Protein AF-W5M2Q7-F1 (afdb_monomer_lite)

Structure (mmCIF, N/CA/C/O backbone):
data_AF-W5M2Q7-F1
#
_entry.id   AF-W5M2Q7-F1
#
loop_
_atom_site.group_PDB
_atom_site.id
_atom_site.type_symbol
_atom_site.label_atom_id
_atom_site.label_alt_id
_atom_site.label_comp_id
_atom_site.label_asym_id
_atom_site.label_entity_id
_atom_site.label_seq_id
_atom_site.pdbx_PDB_ins_code
_atom_site.Cartn_x
_atom_site.Cartn_y
_atom_site.Cartn_z
_atom_site.occupancy
_atom_site.B_iso_or_equiv
_atom_site.auth_seq_id
_atom_site.auth_comp_id
_atom_site.auth_asym_id
_atom_site.auth_atom_id
_atom_site.pdbx_PDB_model_num
ATOM 1 N N . GLU A 1 1 ? -28.732 -4.763 2.188 1.00 31.19 1 GLU A N 1
ATOM 2 C CA . GLU A 1 1 ? -27.942 -5.875 1.630 1.00 31.19 1 GLU A CA 1
ATOM 3 C C . GLU A 1 1 ? -26.757 -6.077 2.551 1.00 31.19 1 GLU A C 1
ATOM 5 O O . GLU A 1 1 ? -26.078 -5.101 2.858 1.00 31.19 1 GLU A O 1
ATOM 10 N N . ASP A 1 2 ? -26.611 -7.277 3.103 1.00 27.38 2 ASP A N 1
ATOM 11 C CA . ASP A 1 2 ? -25.521 -7.602 4.018 1.00 27.38 2 ASP A CA 1
ATOM 12 C C . ASP A 1 2 ? -24.205 -7.605 3.241 1.00 27.38 2 ASP A C 1
ATOM 14 O O . ASP A 1 2 ? -23.975 -8.454 2.379 1.00 27.38 2 ASP A O 1
ATOM 18 N N . VAL A 1 3 ? -23.342 -6.630 3.529 1.00 32.56 3 VAL A N 1
ATOM 19 C CA . VAL A 1 3 ? -21.945 -6.670 3.098 1.00 32.56 3 VAL A CA 1
ATOM 20 C C . VAL A 1 3 ? -21.301 -7.804 3.886 1.00 32.56 3 VAL A C 1
ATOM 22 O O . VAL A 1 3 ? -20.970 -7.651 5.061 1.00 32.56 3 VAL A O 1
ATOM 25 N N . VAL A 1 4 ? -21.187 -8.975 3.262 1.00 33.34 4 VAL A N 1
ATOM 26 C CA . VAL A 1 4 ? -20.386 -10.079 3.791 1.00 33.34 4 VAL A CA 1
ATOM 27 C C . VAL A 1 4 ? -18.942 -9.589 3.798 1.00 33.34 4 VAL A C 1
ATOM 29 O O . VAL A 1 4 ? -18.280 -9.568 2.763 1.00 33.34 4 VAL A O 1
ATOM 32 N N . TYR A 1 5 ? -18.466 -9.129 4.955 1.00 44.41 5 TYR A N 1
ATOM 33 C CA . TYR A 1 5 ? -17.054 -8.829 5.145 1.00 44.41 5 TYR A CA 1
ATOM 34 C C . TYR A 1 5 ? -16.287 -10.136 4.964 1.00 44.41 5 TYR A C 1
ATOM 36 O O . TYR A 1 5 ? -16.382 -11.041 5.795 1.00 44.41 5 TYR A O 1
ATOM 44 N N . LEU A 1 6 ? -15.565 -10.256 3.849 1.00 54.53 6 LEU A N 1
ATOM 45 C CA . LEU A 1 6 ? -14.692 -11.395 3.618 1.00 54.53 6 LEU A CA 1
ATOM 46 C C . LEU A 1 6 ? -13.608 -11.355 4.698 1.00 54.53 6 LEU A C 1
ATOM 48 O O . LEU A 1 6 ? -12.784 -10.438 4.731 1.00 54.53 6 LEU A O 1
ATOM 52 N N . GLN A 1 7 ? -13.631 -12.316 5.618 1.00 58.62 7 GLN A N 1
ATOM 53 C CA . GLN A 1 7 ? -12.613 -12.414 6.652 1.00 58.62 7 GLN A CA 1
ATOM 54 C C . GLN A 1 7 ? -11.301 -12.841 5.984 1.00 58.62 7 GLN A C 1
ATOM 56 O O . GLN A 1 7 ? -11.107 -14.011 5.661 1.00 58.62 7 GLN A O 1
ATOM 61 N N . LYS A 1 8 ? -10.424 -11.867 5.719 1.00 76.62 8 LYS A N 1
ATOM 62 C CA . LYS A 1 8 ? -9.123 -12.092 5.077 1.00 76.62 8 LYS A CA 1
ATOM 63 C C . LYS A 1 8 ? -8.260 -12.987 5.969 1.00 76.62 8 LYS A C 1
ATOM 65 O O . LYS A 1 8 ? -8.226 -12.807 7.188 1.00 76.62 8 LYS A O 1
ATOM 70 N N . ASP A 1 9 ? -7.553 -13.939 5.361 1.00 75.75 9 ASP A N 1
ATOM 71 C CA . ASP A 1 9 ? -6.599 -14.786 6.078 1.00 75.75 9 ASP A CA 1
ATOM 72 C C . ASP A 1 9 ? -5.414 -13.932 6.536 1.00 75.75 9 ASP A C 1
ATOM 74 O O . ASP A 1 9 ? -4.536 -13.564 5.755 1.00 75.75 9 ASP A O 1
ATOM 78 N N . TYR A 1 10 ? -5.398 -13.621 7.827 1.00 65.38 10 TYR A N 1
ATOM 79 C CA . TYR A 1 10 ? -4.395 -12.782 8.469 1.00 65.38 10 TYR A CA 1
ATOM 80 C C . TYR A 1 10 ? -2.949 -13.280 8.274 1.00 65.38 10 TYR A C 1
ATOM 82 O O . TYR A 1 10 ? -2.015 -12.479 8.277 1.00 65.38 10 TYR A O 1
ATOM 90 N N . ASN A 1 11 ? -2.746 -14.584 8.060 1.00 71.12 11 ASN A N 1
ATOM 91 C CA . ASN A 1 11 ? -1.411 -15.142 7.844 1.00 71.12 11 ASN A CA 1
ATOM 92 C C . ASN A 1 11 ? -0.913 -14.977 6.402 1.00 71.12 11 ASN A C 1
ATOM 94 O O . ASN A 1 11 ? 0.280 -15.155 6.154 1.00 71.12 11 ASN A O 1
ATOM 98 N N . ARG A 1 12 ? -1.805 -14.670 5.453 1.00 83.62 12 ARG A N 1
ATOM 99 C CA . ARG A 1 12 ? -1.485 -14.593 4.017 1.00 83.62 12 ARG A CA 1
ATOM 100 C C . ARG A 1 12 ? -1.759 -13.228 3.401 1.00 83.62 12 ARG A C 1
ATOM 102 O O . ARG A 1 12 ? -1.179 -12.913 2.368 1.00 83.62 12 ARG A O 1
ATOM 109 N N . ALA A 1 13 ? -2.607 -12.416 4.020 1.00 90.25 13 ALA A N 1
ATOM 110 C CA . ALA A 1 13 ? -2.893 -11.072 3.554 1.00 90.25 13 ALA A CA 1
ATOM 111 C C . ALA A 1 13 ? -1.676 -10.143 3.697 1.00 90.25 13 ALA A C 1
ATOM 113 O O . ALA A 1 13 ? -0.889 -10.230 4.644 1.00 90.25 13 ALA A O 1
ATOM 114 N N . ILE A 1 14 ? -1.557 -9.192 2.772 1.00 93.69 14 ILE A N 1
ATOM 115 C CA . ILE A 1 14 ? -0.610 -8.084 2.874 1.00 93.69 14 ILE A CA 1
ATOM 116 C C . ILE A 1 14 ? -1.254 -7.025 3.771 1.00 93.69 14 ILE A C 1
ATOM 118 O O . ILE A 1 14 ? -2.039 -6.197 3.302 1.00 93.69 14 ILE A O 1
ATOM 122 N N . VAL A 1 15 ? -0.952 -7.076 5.069 1.00 94.25 15 VAL A N 1
ATOM 123 C CA . VAL A 1 15 ? -1.503 -6.130 6.046 1.00 94.25 15 VAL A CA 1
ATOM 124 C C . VAL A 1 15 ? -0.827 -4.767 5.885 1.00 94.25 15 VAL A C 1
ATOM 126 O O . VAL A 1 15 ? 0.383 -4.642 6.093 1.00 94.25 15 VAL A O 1
ATOM 129 N N . ILE A 1 16 ? -1.603 -3.741 5.535 1.00 94.19 16 ILE A N 1
ATOM 130 C CA . ILE A 1 16 ? -1.139 -2.359 5.375 1.00 94.19 16 ILE A CA 1
ATOM 131 C C . ILE A 1 16 ? -1.825 -1.495 6.427 1.00 94.19 16 ILE A C 1
ATOM 133 O O . ILE A 1 16 ? -3.044 -1.337 6.431 1.00 94.19 16 ILE A O 1
ATOM 137 N N . ALA A 1 17 ? -1.031 -0.925 7.323 1.00 94.81 17 ALA A N 1
ATOM 138 C CA . ALA A 1 17 ? -1.519 0.019 8.309 1.00 94.81 17 ALA A CA 1
ATOM 139 C C . ALA A 1 17 ? -1.475 1.433 7.740 1.00 94.81 17 ALA A C 1
ATOM 141 O O . ALA A 1 17 ? -0.461 1.849 7.186 1.00 94.81 17 ALA A O 1
ATOM 142 N N . VAL A 1 18 ? -2.556 2.188 7.898 1.00 95.06 18 VAL A N 1
ATOM 143 C CA . VAL A 1 18 ? -2.646 3.567 7.413 1.00 95.06 18 VAL A CA 1
ATOM 144 C C . VAL A 1 18 ? -3.123 4.457 8.552 1.00 95.06 18 VAL A C 1
ATOM 146 O O . VAL A 1 18 ? -4.094 4.132 9.241 1.00 95.06 18 VAL A O 1
ATOM 149 N N . SER A 1 19 ? -2.428 5.566 8.785 1.00 93.62 19 SER A N 1
ATOM 150 C CA . SER A 1 19 ? -2.798 6.489 9.852 1.00 93.62 19 SER A CA 1
ATOM 151 C C . SER A 1 19 ? -4.069 7.279 9.513 1.00 93.62 19 SER A C 1
ATOM 153 O O . SER A 1 19 ? -4.355 7.572 8.351 1.00 93.62 19 SER A O 1
ATOM 155 N N . SER A 1 20 ? -4.868 7.624 10.523 1.00 91.69 20 SER A N 1
ATOM 156 C CA . SER A 1 20 ? -6.161 8.294 10.324 1.00 91.69 20 SER A CA 1
ATOM 157 C C . SER A 1 20 ? -6.051 9.653 9.634 1.00 91.69 20 SER A C 1
ATOM 159 O O . SER A 1 20 ? -6.912 9.981 8.829 1.00 91.69 20 SER A O 1
ATOM 161 N N . ASP A 1 21 ? -4.991 10.407 9.923 1.00 88.25 21 ASP A N 1
ATOM 162 C CA . ASP A 1 21 ? -4.642 11.691 9.293 1.00 88.25 21 ASP A CA 1
ATOM 163 C C . ASP A 1 21 ? -4.206 11.547 7.825 1.00 88.25 21 ASP A C 1
ATOM 165 O O . ASP A 1 21 ? -4.283 12.500 7.053 1.00 88.25 21 ASP A O 1
ATOM 169 N N . ALA A 1 22 ? -3.795 10.344 7.417 1.00 91.06 22 ALA A N 1
ATOM 170 C CA . ALA A 1 22 ? -3.530 10.043 6.022 1.00 91.06 22 ALA A CA 1
ATOM 171 C C . ALA A 1 22 ? -4.815 9.656 5.276 1.00 91.06 22 ALA A C 1
ATOM 173 O O . ALA A 1 22 ? -5.003 10.064 4.131 1.00 91.06 22 ALA A O 1
ATOM 174 N N . ILE A 1 23 ? -5.716 8.887 5.901 1.00 91.75 23 ILE A N 1
ATOM 175 C CA . ILE A 1 23 ? -6.989 8.469 5.281 1.00 91.75 23 ILE A CA 1
ATOM 176 C C . ILE A 1 23 ? -7.963 9.641 5.160 1.00 91.75 23 ILE A C 1
ATOM 178 O O . ILE A 1 23 ? -8.654 9.767 4.147 1.00 91.75 23 ILE A O 1
ATOM 182 N N . PHE A 1 24 ? -8.018 10.485 6.186 1.00 91.19 24 PHE A N 1
ATOM 183 C CA . PHE A 1 24 ? -8.964 11.582 6.315 1.00 91.19 24 PHE A CA 1
ATOM 184 C C . PHE A 1 24 ? -8.241 12.880 6.656 1.00 91.19 24 PHE A C 1
ATOM 186 O O . PHE A 1 24 ? -7.276 12.884 7.415 1.00 91.19 24 PHE A O 1
ATOM 193 N N . ASN A 1 25 ? -8.733 13.998 6.128 1.00 86.06 25 ASN A N 1
ATOM 194 C CA . ASN A 1 25 ? -8.222 15.307 6.499 1.00 86.06 25 ASN A CA 1
ATOM 195 C C . ASN A 1 25 ? -8.740 15.696 7.895 1.00 86.06 25 ASN A C 1
ATOM 197 O O . ASN A 1 25 ? -9.935 15.930 8.066 1.00 86.06 25 ASN A O 1
ATOM 201 N N . LEU A 1 26 ? -7.823 15.781 8.864 1.00 77.88 26 LEU A N 1
ATOM 202 C CA . LEU A 1 26 ? -8.098 16.156 10.256 1.00 77.88 26 LEU A CA 1
ATOM 203 C C . LEU A 1 26 ? -7.666 17.601 10.593 1.00 77.88 26 LEU A C 1
ATOM 205 O O . LEU A 1 26 ? -7.693 17.989 11.759 1.00 77.88 26 LEU A O 1
ATOM 209 N N . GLU A 1 27 ? -7.252 18.410 9.608 1.00 69.44 27 GLU A N 1
ATOM 210 C CA . GLU A 1 27 ? -6.724 19.771 9.825 1.00 69.44 27 GLU A CA 1
ATOM 211 C C . GLU A 1 27 ? -7.748 20.710 10.487 1.00 69.44 27 GLU A C 1
ATOM 213 O O . GLU A 1 27 ? -7.385 21.511 11.350 1.00 69.44 27 GLU A O 1
ATOM 218 N N . GLU A 1 28 ? -9.025 20.617 10.103 1.00 59.94 28 GLU A N 1
ATOM 219 C CA . GLU A 1 28 ? -10.105 21.439 10.674 1.00 59.94 28 GLU A CA 1
ATOM 220 C C . GLU A 1 28 ? -10.339 21.093 12.158 1.00 59.94 28 GLU A C 1
ATOM 222 O O . GLU A 1 28 ? -10.527 21.985 12.981 1.00 59.94 28 GLU A O 1
ATOM 227 N N . GLU A 1 29 ? -10.196 19.822 12.541 1.00 57.69 29 GLU A N 1
ATOM 228 C CA . GLU A 1 29 ? -10.350 19.373 13.931 1.00 57.69 29 GLU A CA 1
ATOM 229 C C . GLU A 1 29 ? -9.126 19.681 14.800 1.00 57.69 29 GLU A C 1
ATOM 231 O O . GLU A 1 29 ? -9.255 19.983 15.990 1.00 57.69 29 GLU A O 1
ATOM 236 N N . GLN A 1 30 ? -7.924 19.638 14.217 1.00 56.66 30 GLN A N 1
ATOM 237 C CA . GLN A 1 30 ? -6.689 19.996 14.918 1.00 56.66 30 GLN A CA 1
ATOM 238 C C . GLN A 1 30 ? -6.657 21.483 15.296 1.00 56.66 30 GLN A C 1
ATOM 240 O O . GLN A 1 30 ? -6.192 21.815 16.386 1.00 56.66 30 GLN A O 1
ATOM 245 N N . LYS A 1 31 ? -7.195 22.369 14.444 1.00 55.81 31 LYS A N 1
ATOM 246 C CA . LYS A 1 31 ? -7.314 23.810 14.735 1.00 55.81 31 LYS A CA 1
ATOM 247 C C . LYS A 1 31 ? -8.321 24.090 15.851 1.00 55.81 31 LYS A C 1
ATOM 249 O O . LYS A 1 31 ? -7.992 24.796 16.798 1.00 55.81 31 LYS A O 1
ATOM 254 N N . LEU A 1 32 ? -9.491 23.449 15.805 1.00 53.47 32 LEU A N 1
ATOM 255 C CA . LEU A 1 32 ? -10.520 23.577 16.846 1.00 53.47 32 LEU A CA 1
ATOM 256 C C . LEU A 1 32 ? -10.040 23.070 18.218 1.00 53.47 32 LEU A C 1
ATOM 258 O O . LEU A 1 32 ? -10.363 23.660 19.245 1.00 53.47 32 LEU A O 1
ATOM 262 N N . SER A 1 33 ? -9.220 22.012 18.249 1.00 52.22 33 SER A N 1
ATOM 263 C CA . SER A 1 33 ? -8.616 21.506 19.490 1.00 52.22 33 SER A CA 1
ATOM 264 C C . SER A 1 33 ? -7.546 22.432 20.082 1.00 52.22 33 SER A C 1
ATOM 266 O O . SER A 1 33 ? -7.250 22.307 21.271 1.00 52.22 33 SER A O 1
ATOM 268 N N . ALA A 1 34 ? -6.924 23.295 19.274 1.00 54.69 34 ALA A N 1
ATOM 269 C CA . ALA A 1 34 ? -5.878 24.212 19.719 1.00 54.69 34 ALA A CA 1
ATOM 270 C C . ALA A 1 34 ? -6.442 25.552 20.223 1.00 54.69 34 ALA A C 1
ATOM 272 O O . ALA A 1 34 ? -5.790 26.208 21.036 1.00 54.69 34 ALA A O 1
ATOM 273 N N . GLU A 1 35 ? -7.634 25.949 19.762 1.00 54.41 35 GLU A N 1
ATOM 274 C CA . GLU A 1 35 ? -8.158 27.303 19.971 1.00 54.41 35 GLU A CA 1
ATOM 275 C C . GLU A 1 35 ? -9.175 27.459 21.117 1.00 54.41 35 GLU A C 1
ATOM 277 O O . GLU A 1 35 ? -9.240 28.559 21.659 1.00 54.41 35 GLU A O 1
ATOM 282 N N . GLU A 1 36 ? -9.906 26.433 21.592 1.00 47.88 36 GLU A N 1
ATOM 283 C CA . GLU A 1 36 ? -10.925 26.673 22.638 1.00 47.88 36 GLU A CA 1
ATOM 284 C C . GLU A 1 36 ? -11.077 25.630 23.761 1.00 47.88 36 GLU A C 1
ATOM 286 O O . GLU A 1 36 ? -11.307 24.436 23.575 1.00 47.88 36 GLU A O 1
ATOM 291 N N . SER A 1 37 ? -11.089 26.174 24.986 1.00 51.25 37 SER A N 1
ATOM 292 C CA . SER A 1 37 ? -11.845 25.668 26.130 1.00 51.25 37 SER A CA 1
ATOM 293 C C . SER A 1 37 ? -13.320 26.070 25.993 1.00 51.25 37 SER A C 1
ATOM 295 O O . SER A 1 37 ? -13.604 27.248 26.178 1.00 51.25 37 SER A O 1
ATOM 297 N N . LYS A 1 38 ? -14.257 25.130 25.777 1.00 47.72 38 LYS A N 1
ATOM 298 C CA . LYS A 1 38 ? -15.581 25.053 26.455 1.00 47.72 38 LYS A CA 1
ATOM 299 C C . LYS A 1 38 ? -16.547 24.068 25.783 1.00 47.72 38 LYS A C 1
ATOM 301 O O . LYS A 1 38 ? -17.011 24.249 24.670 1.00 47.72 38 LYS A O 1
ATOM 306 N N . ARG A 1 39 ? -16.896 23.053 26.574 1.00 49.12 39 ARG A N 1
ATOM 307 C CA . ARG A 1 39 ? -18.237 22.495 26.821 1.00 49.12 39 ARG A CA 1
ATOM 308 C C . ARG A 1 39 ? -19.394 23.201 26.084 1.00 49.12 39 ARG A C 1
ATOM 310 O O . ARG A 1 39 ? -19.990 24.095 26.663 1.00 49.12 39 ARG A O 1
ATOM 317 N N . GLU A 1 40 ? -19.718 22.755 24.871 1.00 43.09 40 GLU A N 1
ATOM 318 C CA . GLU A 1 40 ? -21.090 22.727 24.303 1.00 43.09 40 GLU A CA 1
ATOM 319 C C . GLU A 1 40 ? -21.153 22.075 22.904 1.00 43.09 40 GLU A C 1
ATOM 321 O O . GLU A 1 40 ? -22.222 21.661 22.461 1.00 43.09 40 GLU A O 1
ATOM 326 N N . THR A 1 41 ? -20.013 21.834 22.249 1.00 46.97 41 THR A N 1
ATOM 327 C CA . THR A 1 41 ? -19.936 21.269 20.881 1.00 46.97 41 THR A CA 1
ATOM 328 C C . THR A 1 41 ? -19.946 19.731 20.806 1.00 46.97 41 THR A C 1
ATOM 330 O O . THR A 1 41 ? -19.828 19.148 19.730 1.00 46.97 41 THR A O 1
ATOM 333 N N . GLU A 1 42 ? -20.114 19.026 21.930 1.00 46.06 42 GLU A N 1
ATOM 334 C CA . GLU A 1 42 ? -20.005 17.554 21.990 1.00 46.06 42 GLU A CA 1
ATOM 335 C C . GLU A 1 42 ? -21.140 16.810 21.260 1.00 46.06 42 GLU A C 1
ATOM 337 O O . GLU A 1 42 ? -20.993 15.635 20.929 1.00 46.06 42 GLU A O 1
ATOM 342 N N . LYS A 1 43 ? -22.270 17.475 20.977 1.00 44.25 43 LYS A N 1
ATOM 343 C CA . LYS A 1 43 ? -23.444 16.847 20.342 1.00 44.25 43 LYS A CA 1
ATOM 344 C C . LYS A 1 43 ? -23.545 17.019 18.824 1.00 44.25 43 LYS A C 1
ATOM 346 O O . LYS A 1 43 ? -24.314 16.280 18.219 1.00 44.25 43 LYS A O 1
ATOM 351 N N . GLN A 1 44 ? -22.817 17.960 18.220 1.00 45.84 44 GLN A N 1
ATOM 352 C CA . GLN A 1 44 ? -22.927 18.263 16.780 1.00 45.84 44 GLN A CA 1
ATOM 353 C C . GLN A 1 44 ? -21.704 17.816 15.966 1.00 45.84 44 GLN A C 1
ATOM 355 O O . GLN A 1 44 ? -21.850 17.464 14.800 1.00 45.84 44 GLN A O 1
ATOM 360 N N . LEU A 1 45 ? -20.518 17.739 16.581 1.00 51.34 45 LEU A N 1
ATOM 361 C CA . LEU A 1 45 ? -19.289 17.389 15.860 1.00 51.34 45 LEU A CA 1
ATOM 362 C C . LEU A 1 45 ? -19.220 15.895 15.484 1.00 51.34 45 LEU A C 1
ATOM 364 O O . LEU A 1 45 ? -18.755 15.543 14.407 1.00 51.34 45 LEU A O 1
ATOM 368 N N . GLY A 1 46 ? -19.769 15.003 16.320 1.00 50.88 46 GLY A N 1
ATOM 369 C CA . GLY A 1 46 ? -19.715 13.544 16.116 1.00 50.88 46 GLY A CA 1
ATOM 370 C C . GLY A 1 46 ? -20.467 13.005 14.884 1.00 50.88 46 GLY A C 1
ATOM 371 O O . GLY A 1 46 ? -20.420 11.801 14.620 1.00 50.88 46 GLY A O 1
ATOM 372 N N . THR A 1 47 ? -21.171 13.873 14.153 1.00 56.47 47 THR A N 1
ATOM 373 C CA . THR A 1 47 ? -21.973 13.542 12.965 1.00 56.47 47 THR A CA 1
ATOM 374 C C . THR A 1 47 ? -21.414 14.084 11.653 1.00 56.47 47 THR A C 1
ATOM 376 O O . THR A 1 47 ? -21.884 13.662 10.598 1.00 56.47 47 THR A O 1
ATOM 379 N N . GLU A 1 48 ? -20.437 14.992 11.685 1.00 74.56 48 GLU A N 1
ATOM 380 C CA . GLU A 1 48 ? -19.846 15.520 10.455 1.00 74.56 48 GLU A CA 1
ATOM 381 C C . GLU A 1 48 ? -18.865 14.517 9.842 1.00 74.56 48 GLU A C 1
ATOM 383 O O . GLU A 1 48 ? -18.096 13.844 10.532 1.00 74.56 48 GLU A O 1
ATOM 388 N N . LEU A 1 49 ? -18.952 14.374 8.520 1.00 85.75 49 LEU A N 1
ATOM 389 C CA . LEU A 1 49 ? -18.131 13.447 7.755 1.00 85.75 49 LEU A CA 1
ATOM 390 C C . LEU A 1 49 ? -16.769 14.073 7.485 1.00 85.75 49 LEU A C 1
ATOM 392 O O . LEU A 1 49 ? -16.677 15.185 6.962 1.00 85.75 49 LEU A O 1
ATOM 396 N N . LEU A 1 50 ? -15.713 13.322 7.776 1.00 88.50 50 LEU A N 1
ATOM 397 C CA . LEU A 1 50 ? -14.354 13.753 7.496 1.00 88.50 50 LEU A CA 1
ATOM 398 C C . LEU A 1 50 ? -14.119 13.794 5.984 1.00 88.50 50 LEU A C 1
ATOM 400 O O . LEU A 1 50 ? -14.581 12.928 5.234 1.00 88.50 50 LEU A O 1
ATOM 404 N N . LYS A 1 51 ? -13.375 14.796 5.519 1.00 90.12 51 LYS A N 1
ATOM 405 C CA . LYS A 1 51 ? -13.010 14.903 4.102 1.00 90.12 51 LYS A CA 1
ATOM 406 C C . LYS A 1 51 ? -11.954 13.840 3.755 1.00 90.12 51 LYS A C 1
ATOM 408 O O . LYS A 1 51 ? -11.096 13.557 4.595 1.00 90.12 51 LYS A O 1
ATOM 413 N N . PRO A 1 52 ? -11.969 13.266 2.540 1.00 91.56 52 PRO A N 1
ATOM 414 C CA . PRO A 1 52 ? -10.920 12.358 2.079 1.00 91.56 52 PRO A CA 1
ATOM 415 C C . PRO A 1 52 ? -9.517 12.969 2.208 1.00 91.56 52 PRO A C 1
ATOM 417 O O . PRO A 1 52 ? -9.301 14.126 1.846 1.00 91.56 52 PRO A O 1
ATOM 420 N N . GLY A 1 53 ? -8.576 12.186 2.734 1.00 90.62 53 GLY A N 1
ATOM 421 C CA . GLY A 1 53 ? -7.161 12.532 2.853 1.00 90.62 53 GLY A CA 1
ATOM 422 C C . GLY A 1 53 ? -6.303 11.934 1.735 1.00 90.62 53 GLY A C 1
ATOM 423 O O . GLY A 1 53 ? -6.798 11.321 0.786 1.00 90.62 53 GLY A O 1
ATOM 424 N N . THR A 1 54 ? -4.986 12.089 1.865 1.00 89.75 54 THR A N 1
ATOM 425 C CA . THR A 1 54 ? -3.984 11.679 0.865 1.00 89.75 54 THR A CA 1
ATOM 426 C C . THR A 1 54 ? -3.991 10.175 0.561 1.00 89.75 54 THR A C 1
ATOM 428 O O . THR A 1 54 ? -3.778 9.779 -0.580 1.00 89.75 54 THR A O 1
ATOM 431 N N . ALA A 1 55 ? -4.255 9.321 1.553 1.00 91.81 55 ALA A N 1
ATOM 432 C CA . ALA A 1 55 ? -4.289 7.864 1.400 1.00 91.81 55 ALA A CA 1
ATOM 433 C C . ALA A 1 55 ? -5.642 7.329 0.908 1.00 91.81 55 ALA A C 1
ATOM 435 O O . ALA A 1 55 ? -5.779 6.130 0.662 1.00 91.81 55 ALA A O 1
ATOM 436 N N . PHE A 1 56 ? -6.662 8.178 0.767 1.00 92.44 56 PHE A N 1
ATOM 437 C CA . PHE A 1 56 ? -7.989 7.730 0.353 1.00 92.44 56 PHE A CA 1
ATOM 438 C C . PHE A 1 56 ? -7.988 7.029 -1.021 1.00 92.44 56 PHE A C 1
ATOM 440 O O . PHE A 1 56 ? -8.563 5.940 -1.120 1.00 92.44 56 PHE A O 1
ATOM 447 N N . PRO A 1 57 ? -7.310 7.557 -2.068 1.00 92.69 57 PRO A N 1
ATOM 448 C CA . PRO A 1 57 ? -7.220 6.863 -3.352 1.00 92.69 57 PRO A CA 1
ATOM 449 C C . PRO A 1 57 ? -6.531 5.502 -3.240 1.00 92.69 57 PRO A C 1
ATOM 451 O O . PRO A 1 57 ? -6.963 4.545 -3.875 1.00 92.69 57 PRO A O 1
ATOM 454 N N . PHE A 1 58 ? -5.522 5.389 -2.367 1.00 93.62 58 PHE A N 1
ATOM 455 C CA . PHE A 1 58 ? -4.801 4.139 -2.132 1.00 93.62 58 PHE A CA 1
ATOM 456 C C . PHE A 1 58 ? -5.733 3.036 -1.626 1.00 93.62 58 PHE A C 1
ATOM 458 O O . PHE A 1 58 ? -5.684 1.923 -2.144 1.00 93.62 58 PHE A O 1
ATOM 465 N N . ILE A 1 59 ? -6.620 3.341 -0.672 1.00 94.44 59 ILE A N 1
ATOM 466 C CA . ILE A 1 59 ? -7.569 2.349 -0.143 1.00 94.44 59 ILE A CA 1
ATOM 467 C C . ILE A 1 59 ? -8.490 1.846 -1.256 1.00 94.44 59 ILE A C 1
ATOM 469 O O . ILE A 1 59 ? -8.682 0.640 -1.393 1.00 94.44 59 ILE A O 1
ATOM 473 N N . LYS A 1 60 ? -9.012 2.751 -2.092 1.00 94.69 60 LYS A N 1
ATOM 474 C CA . LYS A 1 60 ? -9.879 2.381 -3.221 1.00 94.69 60 LYS A CA 1
ATOM 475 C C . LYS A 1 60 ? -9.145 1.573 -4.288 1.00 94.69 60 LYS A C 1
ATOM 477 O O . LYS A 1 60 ? -9.690 0.590 -4.786 1.00 94.69 60 LYS A O 1
ATOM 482 N N . ALA A 1 61 ? -7.903 1.930 -4.592 1.00 94.75 61 ALA A N 1
ATOM 483 C CA . ALA A 1 61 ? -7.078 1.181 -5.526 1.00 94.75 61 ALA A CA 1
ATOM 484 C C . ALA A 1 61 ? -6.723 -0.221 -4.986 1.00 94.75 61 ALA A C 1
ATOM 486 O O . ALA A 1 61 ? -6.780 -1.202 -5.725 1.00 94.75 61 ALA A O 1
ATOM 487 N N . ALA A 1 62 ? -6.430 -0.354 -3.689 1.00 95.31 62 ALA A N 1
ATOM 488 C CA . ALA A 1 62 ? -6.203 -1.650 -3.045 1.00 95.31 62 ALA A CA 1
ATOM 489 C C . ALA A 1 62 ? -7.474 -2.525 -3.035 1.00 95.31 62 ALA A C 1
ATOM 491 O O . ALA A 1 62 ? -7.405 -3.720 -3.328 1.00 95.31 62 ALA A O 1
ATOM 492 N N . GLU A 1 63 ? -8.641 -1.930 -2.769 1.00 94.56 63 GLU A N 1
ATOM 493 C CA . GLU A 1 63 ? -9.952 -2.589 -2.865 1.00 94.56 63 GLU A CA 1
ATOM 494 C C . GLU A 1 63 ? -10.221 -3.089 -4.294 1.00 94.56 63 GLU A C 1
ATOM 496 O O . GLU A 1 63 ? -10.630 -4.235 -4.494 1.00 94.56 63 GLU A O 1
ATOM 501 N N . MET A 1 64 ? -9.917 -2.267 -5.305 1.00 95.00 64 MET A N 1
ATOM 502 C CA . MET A 1 64 ? -10.012 -2.644 -6.717 1.00 95.00 64 MET A CA 1
ATOM 503 C C . MET A 1 64 ? -9.138 -3.861 -7.040 1.00 95.00 64 MET A C 1
ATOM 505 O O . MET A 1 64 ? -9.611 -4.799 -7.689 1.00 95.00 64 MET A O 1
ATOM 509 N N . VAL A 1 65 ? -7.885 -3.874 -6.573 1.00 95.94 65 VAL A N 1
ATOM 510 C CA . VAL A 1 65 ? -6.975 -5.014 -6.757 1.00 95.94 65 VAL A CA 1
ATOM 511 C C . VAL A 1 65 ? -7.550 -6.273 -6.111 1.00 95.94 65 VAL A C 1
ATOM 513 O O . VAL A 1 65 ? -7.631 -7.306 -6.776 1.00 95.94 65 VAL A O 1
ATOM 516 N N . ASN A 1 66 ? -8.016 -6.186 -4.862 1.00 95.62 66 ASN A N 1
ATOM 517 C CA . ASN A 1 66 ? -8.628 -7.314 -4.159 1.00 95.62 66 ASN A CA 1
ATOM 518 C C . ASN A 1 66 ? -9.836 -7.872 -4.909 1.00 95.62 66 ASN A C 1
ATOM 520 O O . ASN A 1 66 ? -9.932 -9.080 -5.120 1.00 95.62 66 ASN A O 1
ATOM 524 N N . ARG A 1 67 ? -10.737 -6.996 -5.362 1.00 94.88 67 ARG A N 1
ATOM 525 C CA . ARG A 1 67 ? -11.912 -7.399 -6.135 1.00 94.88 67 ARG A CA 1
ATOM 526 C C . ARG A 1 67 ? -11.508 -8.130 -7.413 1.00 94.88 67 ARG A C 1
ATOM 528 O O . ARG A 1 67 ? -12.046 -9.192 -7.700 1.00 94.88 67 ARG A O 1
ATOM 535 N 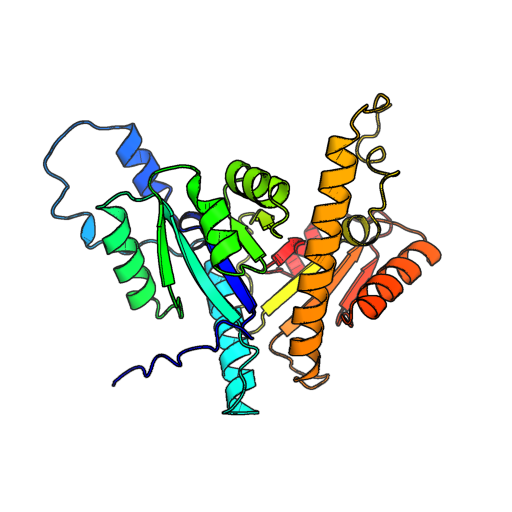N . LYS A 1 68 ? -10.527 -7.608 -8.152 1.00 94.88 68 LYS A N 1
ATOM 536 C CA . LYS A 1 68 ? -10.032 -8.230 -9.390 1.00 94.88 68 LYS A CA 1
ATOM 537 C C . LYS A 1 68 ? -9.332 -9.570 -9.154 1.00 94.88 68 LYS A C 1
ATOM 539 O O . LYS A 1 68 ? -9.396 -10.439 -10.022 1.00 94.88 68 LYS A O 1
ATOM 544 N N . LEU A 1 69 ? -8.672 -9.744 -8.011 1.00 94.62 69 LEU A N 1
ATOM 545 C CA . LEU A 1 69 ? -8.120 -11.034 -7.598 1.00 94.62 69 LEU A CA 1
ATOM 546 C C . LEU A 1 69 ? -9.234 -12.046 -7.315 1.00 94.62 69 LEU A C 1
ATOM 548 O O . LEU A 1 69 ? -9.196 -13.145 -7.859 1.00 94.62 69 LEU A O 1
ATOM 552 N N . LEU A 1 70 ? -10.246 -11.652 -6.541 1.00 94.38 70 LEU A N 1
ATOM 553 C CA . LEU A 1 70 ? -11.380 -12.508 -6.182 1.00 94.38 70 LEU A CA 1
ATOM 554 C C . LEU A 1 70 ? -12.261 -12.868 -7.389 1.00 94.38 70 LEU A C 1
ATOM 556 O O . LEU A 1 70 ? -12.726 -13.998 -7.491 1.00 94.38 70 LEU A O 1
ATOM 560 N N . GLU A 1 71 ? -12.436 -11.948 -8.345 1.00 94.25 71 GLU A N 1
ATOM 561 C CA . GLU A 1 71 ? -13.096 -12.222 -9.634 1.00 94.25 71 GLU A CA 1
ATOM 562 C C . GLU A 1 71 ? -12.378 -13.330 -10.427 1.00 94.25 71 GLU A C 1
ATOM 564 O O . GLU A 1 71 ? -13.018 -14.091 -11.150 1.00 94.25 71 GLU A O 1
ATOM 569 N N . LYS A 1 72 ? -11.045 -13.421 -10.311 1.00 92.38 72 LYS A N 1
ATOM 570 C CA . LYS A 1 72 ? -10.231 -14.451 -10.976 1.00 92.38 72 LYS A CA 1
ATOM 571 C C . LYS A 1 72 ? -10.170 -15.755 -10.187 1.00 92.38 72 LYS A C 1
ATOM 573 O O . LYS A 1 72 ? -10.156 -16.823 -10.793 1.00 92.38 72 LYS A O 1
ATOM 578 N N . ASN A 1 73 ? -10.069 -15.660 -8.867 1.00 92.44 73 ASN A N 1
ATOM 579 C CA . ASN A 1 73 ? -9.965 -16.785 -7.953 1.00 92.44 73 ASN A CA 1
ATOM 580 C C . ASN A 1 73 ? -10.717 -16.460 -6.648 1.00 92.44 73 ASN A C 1
ATOM 582 O O . ASN A 1 73 ? -10.168 -15.754 -5.801 1.00 92.44 73 ASN A O 1
ATOM 586 N N . PRO A 1 74 ? -11.943 -16.980 -6.460 1.00 92.31 74 PRO A N 1
ATOM 587 C CA . PRO A 1 74 ? -12.735 -16.727 -5.255 1.00 92.31 74 PRO A CA 1
ATOM 588 C C . PRO A 1 74 ? -12.069 -17.193 -3.952 1.00 92.31 74 PRO A C 1
ATOM 590 O O . PRO A 1 74 ? -12.327 -16.609 -2.904 1.00 92.31 74 PRO A O 1
ATOM 593 N N . ASP A 1 75 ? -11.184 -18.194 -4.023 1.00 90.69 75 ASP A N 1
ATOM 594 C CA . ASP A 1 75 ? -10.429 -18.726 -2.879 1.00 90.69 75 ASP A CA 1
ATOM 595 C C . ASP A 1 75 ? -9.095 -17.980 -2.652 1.00 90.69 75 ASP A C 1
ATOM 597 O O . ASP A 1 75 ? -8.194 -18.465 -1.960 1.00 90.69 75 ASP A O 1
ATOM 601 N N . GLU A 1 76 ? -8.909 -16.811 -3.278 1.00 92.31 76 GLU A N 1
ATOM 602 C CA . GLU A 1 76 ? -7.697 -16.015 -3.113 1.00 92.31 76 GLU A CA 1
ATOM 603 C C . GLU A 1 76 ? -7.574 -15.457 -1.689 1.00 92.31 76 GLU A C 1
ATOM 605 O O . GLU A 1 76 ? -8.482 -14.829 -1.150 1.00 92.31 76 GLU A O 1
ATOM 610 N N . THR A 1 77 ? -6.395 -15.641 -1.097 1.00 90.19 77 THR A N 1
ATOM 611 C CA . THR A 1 77 ? -6.088 -15.247 0.289 1.00 90.19 77 THR A CA 1
ATOM 612 C C . THR A 1 77 ? -4.993 -14.186 0.375 1.00 90.19 77 THR A C 1
ATOM 614 O O . THR A 1 77 ? -4.891 -13.481 1.378 1.00 90.19 77 THR A O 1
ATOM 617 N N . HIS A 1 78 ? -4.197 -14.015 -0.684 1.00 91.44 78 HIS A N 1
ATOM 618 C CA . HIS A 1 78 ? -3.146 -13.002 -0.790 1.00 91.44 78 HIS A CA 1
ATOM 619 C C . HIS A 1 78 ? -3.741 -11.664 -1.236 1.00 91.44 78 HIS A C 1
ATOM 621 O O . HIS A 1 78 ? -3.547 -11.213 -2.366 1.00 91.44 78 HIS A O 1
ATOM 627 N N . LEU A 1 79 ? -4.529 -11.069 -0.347 1.00 94.94 79 LEU A N 1
ATOM 628 C CA . LEU A 1 79 ? -5.244 -9.812 -0.553 1.00 94.94 79 LEU A CA 1
ATOM 629 C C . LEU A 1 79 ? -4.602 -8.696 0.275 1.00 94.94 79 LEU A C 1
ATOM 631 O O . LEU A 1 79 ? -3.940 -8.957 1.279 1.00 94.94 79 LEU A O 1
ATOM 635 N N . PHE A 1 80 ? -4.833 -7.442 -0.099 1.00 95.62 80 PHE A N 1
ATOM 636 C CA . PHE A 1 80 ? -4.537 -6.309 0.772 1.00 95.62 80 PHE A CA 1
ATOM 637 C C . PHE A 1 80 ? -5.503 -6.276 1.952 1.00 95.62 80 PHE A C 1
ATOM 639 O O . PHE A 1 80 ? -6.725 -6.256 1.768 1.00 95.62 80 PHE A O 1
ATOM 646 N N . ASP A 1 81 ? -4.961 -6.209 3.162 1.00 95.00 81 ASP A N 1
ATOM 647 C CA . ASP A 1 81 ? -5.727 -6.009 4.385 1.00 95.00 81 ASP A CA 1
ATOM 648 C C . ASP A 1 81 ? -5.388 -4.649 4.997 1.00 95.00 81 ASP A C 1
ATOM 650 O O . ASP A 1 81 ? -4.331 -4.475 5.600 1.00 95.00 81 ASP A O 1
ATOM 654 N N . VAL A 1 82 ? -6.264 -3.662 4.801 1.00 95.38 82 VAL A N 1
ATOM 655 C CA . VAL A 1 82 ? -6.029 -2.300 5.286 1.00 95.38 82 VAL A CA 1
ATOM 656 C C . VAL A 1 82 ? -6.548 -2.163 6.713 1.00 95.38 82 VAL A C 1
ATOM 658 O O . VAL A 1 82 ? -7.738 -2.356 6.972 1.00 95.38 82 VAL A O 1
ATOM 661 N N . ILE A 1 83 ? -5.661 -1.768 7.626 1.00 94.62 83 ILE A N 1
ATOM 662 C CA . ILE A 1 83 ? -6.010 -1.417 9.004 1.00 94.62 83 ILE A CA 1
ATOM 663 C C . ILE A 1 83 ? -5.811 0.082 9.229 1.00 94.62 83 ILE A C 1
ATOM 665 O O . ILE A 1 83 ? -4.826 0.669 8.780 1.00 94.62 83 ILE A O 1
ATOM 669 N N . LEU A 1 84 ? -6.743 0.705 9.943 1.00 94.25 84 LEU A N 1
ATOM 670 C CA . LEU A 1 84 ? -6.654 2.108 10.329 1.00 94.25 84 LEU A CA 1
ATOM 671 C C . LEU A 1 84 ? -5.981 2.221 11.693 1.00 94.25 84 LEU A C 1
ATOM 673 O O . LEU A 1 84 ? -6.382 1.557 12.649 1.00 94.25 84 LEU A O 1
ATOM 677 N N . VAL A 1 85 ? -4.998 3.111 11.791 1.00 92.81 85 VAL A N 1
ATOM 678 C CA . VAL A 1 85 ? -4.283 3.431 13.029 1.00 92.81 85 VAL A CA 1
ATOM 679 C C . VAL A 1 85 ? -4.566 4.874 13.422 1.00 92.81 85 VAL A C 1
ATOM 681 O O . VAL A 1 85 ? -4.394 5.785 12.618 1.00 92.81 85 VAL A O 1
ATOM 684 N N . SER A 1 86 ? -5.012 5.097 14.653 1.00 89.94 86 SER A N 1
ATOM 685 C CA . SER A 1 86 ? -5.338 6.438 15.138 1.00 89.94 86 SER A CA 1
ATOM 686 C C . SER A 1 86 ? -5.044 6.592 16.623 1.00 89.94 86 SER A C 1
ATOM 688 O O . SER A 1 86 ? -4.907 5.611 17.363 1.00 89.94 86 SER A O 1
ATOM 690 N N . ASP A 1 87 ? -4.967 7.840 17.066 1.00 83.12 87 ASP A N 1
ATOM 691 C CA . ASP A 1 87 ? -4.918 8.161 18.476 1.00 83.12 87 ASP A CA 1
ATOM 692 C C . ASP A 1 87 ? -6.290 7.945 19.134 1.00 83.12 87 ASP A C 1
ATOM 694 O O . ASP A 1 87 ? -7.356 8.033 18.523 1.00 83.12 87 ASP A O 1
ATOM 698 N N . ASN A 1 88 ? -6.291 7.595 20.417 1.00 76.38 88 ASN A N 1
ATOM 699 C CA . ASN A 1 88 ? -7.512 7.239 21.134 1.00 76.38 88 ASN A CA 1
ATOM 700 C C . ASN A 1 88 ? -8.234 8.484 21.679 1.00 76.38 88 ASN A C 1
ATOM 702 O O . ASN A 1 88 ? -8.424 8.622 22.891 1.00 76.38 88 ASN A O 1
ATOM 706 N N . ARG A 1 89 ? -8.644 9.383 20.775 1.00 77.75 89 ARG A N 1
ATOM 707 C CA . ARG A 1 89 ? -9.543 10.508 21.071 1.00 77.75 89 ARG A CA 1
ATOM 708 C C . ARG A 1 89 ? -11.001 10.065 20.878 1.00 77.75 89 ARG A C 1
ATOM 710 O O . ARG A 1 89 ? -11.391 9.780 19.745 1.00 77.75 89 ARG A O 1
ATOM 717 N N . PRO A 1 90 ? -11.827 9.980 21.943 1.00 72.69 90 PRO A N 1
ATOM 718 C CA . PRO A 1 90 ? -13.181 9.423 21.862 1.00 72.69 90 PRO A CA 1
ATOM 719 C C . PRO A 1 90 ? -14.076 10.063 20.795 1.00 72.69 90 PRO A C 1
ATOM 721 O O . PRO A 1 90 ? -14.854 9.352 20.164 1.00 72.69 90 PRO A O 1
ATOM 724 N N . GLN A 1 91 ? -13.948 11.375 20.580 1.00 71.50 91 GLN A N 1
ATOM 725 C CA . GLN A 1 91 ? -14.750 12.125 19.611 1.00 71.50 91 GLN A CA 1
ATOM 726 C C . GLN A 1 91 ? -14.467 11.670 18.169 1.00 71.50 91 GLN A C 1
ATOM 728 O O . GLN A 1 91 ? -15.393 11.364 17.419 1.00 71.50 91 GLN A O 1
ATOM 733 N N . ILE A 1 92 ? -13.186 11.506 17.836 1.00 79.00 92 ILE A N 1
ATOM 734 C CA . ILE A 1 92 ? -12.718 11.188 16.481 1.00 79.00 92 ILE A CA 1
ATOM 735 C C . ILE A 1 92 ? -12.988 9.732 16.115 1.00 79.00 92 ILE A C 1
ATOM 737 O O . ILE A 1 92 ? -13.256 9.420 14.958 1.00 79.00 92 ILE A O 1
ATOM 741 N N . ARG A 1 93 ? -13.019 8.821 17.098 1.00 85.06 93 ARG A N 1
ATOM 742 C CA . ARG A 1 93 ? -13.336 7.401 16.858 1.00 85.06 93 ARG A CA 1
ATOM 743 C C . ARG A 1 93 ? -14.646 7.215 16.099 1.00 85.06 93 ARG A C 1
ATOM 745 O O . ARG A 1 93 ? -14.690 6.474 15.119 1.00 85.06 93 ARG A O 1
ATOM 752 N N . THR A 1 94 ? -15.705 7.874 16.563 1.00 84.00 94 THR A N 1
ATOM 753 C CA . THR A 1 94 ? -17.039 7.744 15.969 1.00 84.00 94 THR A CA 1
ATOM 754 C C . THR A 1 94 ? -17.078 8.368 14.576 1.00 84.00 94 THR A C 1
ATOM 756 O O . THR A 1 94 ? -17.611 7.754 13.654 1.00 84.00 94 THR A O 1
ATOM 759 N N . GLN A 1 95 ? -16.449 9.532 14.389 1.00 87.00 95 GLN A N 1
ATOM 760 C CA . GLN A 1 95 ? -16.363 10.197 13.085 1.00 87.00 95 GLN A CA 1
ATOM 761 C C . GLN A 1 95 ? -15.566 9.372 12.068 1.00 87.00 95 GLN A C 1
ATOM 763 O O . GLN A 1 95 ? -16.004 9.243 10.927 1.00 87.00 95 GLN A O 1
ATOM 768 N N . LEU A 1 96 ? -14.446 8.757 12.466 1.00 90.25 96 LEU A N 1
ATOM 769 C CA . LEU A 1 96 ? -13.641 7.889 11.599 1.00 90.25 96 LEU A CA 1
ATOM 770 C C . LEU A 1 96 ? -14.436 6.675 11.119 1.00 90.25 96 LEU A C 1
ATOM 772 O O . LEU A 1 96 ? -14.443 6.380 9.925 1.00 90.25 96 LEU A O 1
ATOM 776 N N . VAL A 1 97 ? -15.132 5.989 12.032 1.00 89.88 97 VAL A N 1
ATOM 777 C CA . VAL A 1 97 ? -15.958 4.820 11.689 1.00 89.88 97 VAL A CA 1
ATOM 778 C C . VAL A 1 97 ? -17.123 5.228 10.785 1.00 89.88 97 VAL A C 1
ATOM 780 O O . VAL A 1 97 ? -17.368 4.580 9.766 1.00 89.88 97 VAL A O 1
ATOM 783 N N . ASN A 1 98 ? -17.812 6.325 11.112 1.00 89.88 98 ASN A N 1
ATOM 784 C CA . ASN A 1 98 ? -18.923 6.836 10.311 1.00 89.88 98 ASN A CA 1
ATOM 785 C C . ASN A 1 98 ? -18.467 7.271 8.914 1.00 89.88 98 ASN A C 1
ATOM 787 O O . ASN A 1 98 ? -19.126 6.938 7.932 1.00 89.88 98 ASN A O 1
ATOM 791 N N . SER A 1 99 ? -17.324 7.951 8.815 1.00 92.25 99 SER A N 1
ATOM 792 C CA . SER A 1 99 ? -16.752 8.400 7.543 1.00 92.25 99 SER A CA 1
ATOM 793 C C . SER A 1 99 ? -16.316 7.213 6.693 1.00 92.25 99 SER A C 1
ATOM 795 O O . SER A 1 99 ? -16.711 7.112 5.535 1.00 92.25 99 SER A O 1
ATOM 797 N N . ALA A 1 100 ? -15.586 6.251 7.266 1.00 92.75 100 ALA A N 1
ATOM 798 C CA . ALA A 1 100 ? -15.189 5.036 6.556 1.00 92.75 100 ALA A CA 1
ATOM 799 C C . ALA A 1 100 ? -16.400 4.266 6.012 1.00 92.75 100 ALA A C 1
ATOM 801 O O . ALA A 1 100 ? -16.389 3.845 4.857 1.00 92.75 100 ALA A O 1
ATOM 802 N N . LYS A 1 101 ? -17.473 4.156 6.806 1.00 91.69 101 LYS A N 1
ATOM 803 C CA . LYS A 1 101 ? -18.733 3.547 6.368 1.00 91.69 101 LYS A CA 1
ATOM 804 C C . LYS A 1 101 ? -19.414 4.357 5.264 1.00 91.69 101 LYS A C 1
ATOM 806 O O . LYS A 1 101 ? -19.859 3.772 4.283 1.00 91.69 101 LYS A O 1
ATOM 811 N N . HIS A 1 102 ? -19.492 5.679 5.409 1.00 92.12 102 HIS A N 1
ATOM 812 C CA . HIS A 1 102 ? -20.118 6.567 4.428 1.00 92.12 102 HIS A CA 1
ATOM 813 C C . HIS A 1 102 ? -19.453 6.465 3.050 1.00 92.12 102 HIS A C 1
ATOM 815 O O . HIS A 1 102 ? -20.139 6.340 2.041 1.00 92.12 102 HIS A O 1
ATOM 821 N N . TYR A 1 103 ? -18.120 6.451 3.012 1.00 92.94 103 TYR A N 1
ATOM 822 C CA . TYR A 1 103 ? -17.355 6.315 1.771 1.00 92.94 103 TYR A CA 1
ATOM 823 C C . TYR A 1 103 ? -17.191 4.859 1.294 1.00 92.94 103 TYR A C 1
ATOM 825 O O . TYR A 1 103 ? -16.547 4.609 0.268 1.00 92.94 103 TYR A O 1
ATOM 833 N N . GLY A 1 104 ? -17.736 3.890 2.038 1.00 92.31 104 GLY A N 1
ATOM 834 C CA . GLY A 1 104 ? -17.607 2.463 1.749 1.00 92.31 104 GLY A CA 1
ATOM 835 C C . GLY A 1 104 ? -16.149 2.011 1.660 1.00 92.31 104 GLY A C 1
ATOM 836 O O . GLY A 1 104 ? -15.777 1.369 0.684 1.00 92.31 104 GLY A O 1
ATOM 837 N N . LEU A 1 105 ? -15.294 2.438 2.591 1.00 93.12 105 LEU A N 1
ATOM 838 C CA . LEU A 1 105 ? -13.899 1.995 2.649 1.00 93.12 105 LEU A CA 1
ATOM 839 C C . LEU A 1 105 ? -13.818 0.588 3.254 1.00 93.12 105 LEU A C 1
ATOM 841 O O . LEU A 1 105 ? -14.318 0.365 4.357 1.00 93.12 105 LEU A O 1
ATOM 845 N N . ASP A 1 106 ? -13.144 -0.334 2.564 1.00 91.50 106 ASP A N 1
ATOM 846 C CA . ASP A 1 106 ? -12.832 -1.674 3.081 1.00 91.50 106 ASP A CA 1
ATOM 847 C C . ASP A 1 106 ? -11.658 -1.619 4.077 1.00 91.50 106 ASP A C 1
ATOM 849 O O . ASP A 1 106 ? -10.506 -1.912 3.749 1.00 91.50 106 ASP A O 1
ATOM 853 N N . ILE A 1 107 ? -11.955 -1.175 5.301 1.00 93.31 107 ILE A N 1
ATOM 854 C CA . ILE A 1 107 ? -11.028 -1.164 6.439 1.00 93.31 107 ILE A CA 1
ATOM 855 C C . ILE A 1 107 ? -11.407 -2.317 7.363 1.00 93.31 107 ILE A C 1
ATOM 857 O O . ILE A 1 107 ? -12.498 -2.322 7.936 1.00 93.31 107 ILE A O 1
ATOM 861 N N . SER A 1 108 ? -10.501 -3.276 7.552 1.00 91.44 108 SER A N 1
ATOM 862 C CA . SER A 1 108 ? -10.804 -4.477 8.339 1.00 91.44 108 SER A CA 1
ATOM 863 C C . SER A 1 108 ? -10.787 -4.225 9.841 1.00 91.44 108 SER A C 1
ATOM 865 O O . SER A 1 108 ? -11.546 -4.842 10.589 1.00 91.44 108 SER A O 1
ATOM 867 N N . ARG A 1 109 ? -9.901 -3.334 10.303 1.00 91.56 109 ARG A N 1
ATOM 868 C CA . ARG A 1 109 ? -9.669 -3.068 11.726 1.00 91.56 109 ARG A CA 1
ATOM 869 C C . ARG A 1 109 ? -9.409 -1.590 11.977 1.00 91.56 109 ARG A C 1
ATOM 871 O O . ARG A 1 109 ? -8.669 -0.943 11.242 1.00 91.56 109 ARG A O 1
ATOM 878 N N . PHE A 1 110 ? -9.982 -1.092 13.069 1.00 91.88 110 PHE A N 1
ATOM 879 C CA . PHE A 1 110 ? -9.724 0.241 13.606 1.00 91.88 110 PHE A CA 1
ATOM 880 C C . PHE A 1 110 ? -8.945 0.092 14.909 1.00 91.88 110 PHE A C 1
ATOM 882 O O . PHE A 1 110 ? -9.471 -0.405 15.908 1.00 91.88 110 PHE A O 1
ATOM 889 N N . CYS A 1 111 ? -7.684 0.503 14.894 1.00 90.06 111 CYS A N 1
ATOM 890 C CA . CYS A 1 111 ? -6.771 0.382 16.016 1.00 90.06 111 CYS A CA 1
ATOM 891 C C . CYS A 1 111 ? -6.533 1.763 16.640 1.00 90.06 111 CYS A C 1
ATOM 893 O O . CYS A 1 111 ? -5.985 2.659 15.998 1.00 90.06 111 CYS A O 1
ATOM 895 N N . PHE A 1 112 ? -6.957 1.925 17.896 1.00 88.94 112 PHE A N 1
ATOM 896 C CA . PHE A 1 112 ? -6.877 3.187 18.634 1.00 88.94 112 PHE A CA 1
ATOM 897 C C . PHE A 1 112 ? -5.877 3.083 19.781 1.00 88.94 112 PHE A C 1
ATOM 899 O O . PHE A 1 112 ? -6.063 2.276 20.696 1.00 88.94 112 PHE A O 1
ATOM 906 N N . PHE A 1 113 ? -4.852 3.932 19.767 1.00 83.38 113 PHE A N 1
ATOM 907 C CA . PHE A 1 113 ? -3.740 3.875 20.716 1.00 83.38 113 PHE A CA 1
ATOM 908 C C . PHE A 1 113 ? -3.710 5.112 21.609 1.00 83.38 113 PHE A C 1
ATOM 910 O O . PHE A 1 113 ? -3.975 6.224 21.162 1.00 83.38 113 PHE A O 1
ATOM 917 N N . ARG A 1 114 ? -3.425 4.929 22.902 1.00 69.75 114 ARG A N 1
ATOM 918 C CA . ARG A 1 114 ? -3.338 6.050 23.854 1.00 69.75 114 ARG A CA 1
ATOM 919 C C . ARG A 1 114 ? -1.953 6.693 23.914 1.00 69.75 114 ARG A C 1
ATOM 921 O O . ARG A 1 114 ? -1.885 7.856 24.278 1.00 69.75 114 ARG A O 1
ATOM 928 N N . ASN A 1 115 ? -0.903 5.955 23.554 1.00 66.69 115 ASN A N 1
ATOM 929 C CA . ASN A 1 115 ? 0.506 6.337 23.678 1.00 66.69 115 ASN A CA 1
ATOM 930 C C . ASN A 1 115 ? 1.321 5.796 22.478 1.00 66.69 115 ASN A C 1
ATOM 932 O O . ASN A 1 115 ? 0.754 5.302 21.503 1.00 66.69 115 ASN A O 1
ATOM 936 N N . ASP A 1 116 ? 2.653 5.822 22.587 1.00 66.75 116 ASP A N 1
ATOM 937 C CA . ASP A 1 116 ? 3.625 5.326 21.596 1.00 66.75 116 ASP A CA 1
ATOM 938 C C . ASP A 1 116 ? 3.611 3.797 21.354 1.00 66.75 116 ASP A C 1
ATOM 940 O O . ASP A 1 116 ? 4.373 3.298 20.525 1.00 66.75 116 ASP A O 1
ATOM 944 N N . ASP A 1 117 ? 2.712 3.051 22.004 1.00 76.56 117 ASP A N 1
ATOM 945 C CA . ASP A 1 117 ? 2.588 1.587 21.890 1.00 76.56 117 ASP A CA 1
ATOM 946 C C . ASP A 1 117 ? 2.111 1.115 20.501 1.00 76.56 117 ASP A C 1
ATOM 948 O O . ASP A 1 117 ? 2.101 -0.085 20.213 1.00 76.56 117 ASP A O 1
ATOM 952 N N . PHE A 1 118 ? 1.714 2.034 19.610 1.00 85.69 118 PHE A N 1
ATOM 953 C CA . PHE A 1 118 ? 1.179 1.671 18.295 1.00 85.69 118 PHE A CA 1
ATOM 954 C C . PHE A 1 118 ? 2.167 0.831 17.478 1.00 85.69 118 PHE A C 1
ATOM 956 O O . PHE A 1 118 ? 1.742 -0.074 16.767 1.00 85.69 118 PHE A O 1
ATOM 963 N N . VAL A 1 119 ? 3.477 1.074 17.602 1.00 85.88 119 VAL A N 1
ATOM 964 C CA . VAL A 1 119 ? 4.486 0.355 16.809 1.00 85.88 119 VAL A CA 1
ATOM 965 C C . VAL A 1 119 ? 4.576 -1.118 17.209 1.00 85.88 119 VAL A C 1
ATOM 967 O O . VAL A 1 119 ? 4.672 -1.985 16.343 1.00 85.88 119 VAL A O 1
ATOM 970 N N . ASP A 1 120 ? 4.476 -1.426 18.502 1.00 86.31 120 ASP A N 1
ATOM 971 C CA . ASP A 1 120 ? 4.467 -2.813 18.982 1.00 86.31 120 ASP A CA 1
ATOM 972 C C . ASP A 1 120 ? 3.170 -3.525 18.533 1.00 86.31 120 ASP A C 1
ATOM 974 O O . ASP A 1 120 ? 3.160 -4.710 18.174 1.00 86.31 120 ASP A O 1
ATOM 978 N N . HIS A 1 121 ? 2.071 -2.772 18.424 1.00 86.69 121 HIS A N 1
ATOM 979 C CA . HIS A 1 121 ? 0.852 -3.257 17.787 1.00 86.69 121 HIS A CA 1
ATOM 980 C C . HIS A 1 121 ? 1.009 -3.503 16.280 1.00 86.69 121 HIS A C 1
ATOM 982 O O . HIS A 1 121 ? 0.500 -4.511 15.796 1.00 86.69 121 HIS A O 1
ATOM 988 N N . LEU A 1 122 ? 1.732 -2.665 15.532 1.00 89.12 122 LEU A N 1
ATOM 989 C CA . LEU A 1 122 ? 2.026 -2.930 14.117 1.00 89.12 122 LEU A CA 1
ATOM 990 C C . LEU A 1 122 ? 2.792 -4.255 13.942 1.00 89.12 122 LEU A C 1
ATOM 992 O O . LEU A 1 122 ? 2.459 -5.042 13.056 1.00 89.12 122 LEU A O 1
ATOM 996 N N . GLN A 1 123 ? 3.766 -4.538 14.818 1.00 85.81 123 GLN A N 1
ATOM 997 C CA . GLN A 1 123 ? 4.540 -5.788 14.778 1.00 85.81 123 GLN A CA 1
ATOM 998 C C . GLN A 1 123 ? 3.658 -7.009 15.054 1.00 85.81 123 GLN A C 1
ATOM 1000 O O . GLN A 1 123 ? 3.661 -7.967 14.282 1.00 85.81 123 GLN A O 1
ATOM 1005 N N . SER A 1 124 ? 2.865 -6.965 16.129 1.00 86.00 124 SER A N 1
ATOM 1006 C CA . SER A 1 124 ? 1.939 -8.056 16.472 1.00 86.00 124 SER A CA 1
ATOM 1007 C C . SER A 1 124 ? 0.841 -8.271 15.428 1.00 86.00 124 SER A C 1
ATOM 1009 O O . SER A 1 124 ? 0.355 -9.394 15.315 1.00 86.00 124 SER A O 1
ATOM 1011 N N . ASN A 1 125 ? 0.495 -7.230 14.654 1.00 84.94 125 ASN A N 1
ATOM 1012 C CA . ASN A 1 125 ? -0.438 -7.286 13.526 1.00 84.94 125 ASN A CA 1
ATOM 1013 C C . ASN A 1 125 ? 0.230 -7.665 12.181 1.00 84.94 125 ASN A C 1
ATOM 1015 O O . ASN A 1 125 ? -0.424 -7.572 11.142 1.00 84.94 125 ASN A O 1
ATOM 1019 N N . ASN A 1 126 ? 1.498 -8.111 12.193 1.00 86.88 126 ASN A N 1
ATOM 1020 C CA . ASN A 1 126 ? 2.251 -8.556 11.010 1.00 86.88 126 ASN A CA 1
ATOM 1021 C C . ASN A 1 126 ? 2.180 -7.545 9.850 1.00 86.88 126 ASN A C 1
ATOM 1023 O O . ASN A 1 126 ? 2.069 -7.911 8.678 1.00 86.88 126 ASN A O 1
ATOM 1027 N N . VAL A 1 127 ? 2.201 -6.255 10.196 1.00 90.38 127 VAL A N 1
ATOM 1028 C CA . VAL A 1 127 ? 2.0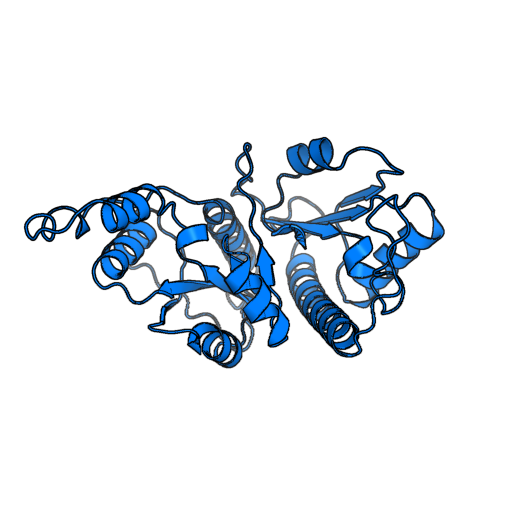76 -5.162 9.234 1.00 90.38 127 VAL A CA 1
ATOM 1029 C C . VAL A 1 127 ? 3.272 -5.178 8.290 1.00 90.38 127 VAL A C 1
ATOM 1031 O O . VAL A 1 127 ? 4.424 -5.113 8.717 1.00 90.38 127 VAL A O 1
ATOM 1034 N N . LYS A 1 128 ? 2.978 -5.244 6.990 1.00 90.31 128 LYS A N 1
ATOM 1035 C CA . LYS A 1 128 ? 3.961 -5.264 5.900 1.00 90.31 128 LYS A CA 1
ATOM 1036 C C . LYS A 1 128 ? 4.279 -3.877 5.363 1.00 90.31 128 LYS A C 1
ATOM 1038 O O . LYS A 1 128 ? 5.251 -3.724 4.638 1.00 90.31 128 LYS A O 1
ATOM 1043 N N . LEU A 1 129 ? 3.458 -2.881 5.682 1.00 91.12 129 LEU A N 1
ATOM 1044 C CA . LEU A 1 129 ? 3.721 -1.485 5.362 1.00 91.12 129 LEU A CA 1
ATOM 1045 C C . LEU A 1 129 ? 2.887 -0.572 6.258 1.00 91.12 129 LEU A C 1
ATOM 1047 O O . LEU A 1 129 ? 1.686 -0.788 6.412 1.00 91.12 129 LEU A O 1
ATOM 1051 N N . PHE A 1 130 ? 3.511 0.463 6.809 1.00 91.69 130 PHE A N 1
ATOM 1052 C CA . PHE A 1 130 ? 2.827 1.557 7.487 1.00 91.69 130 PHE A CA 1
ATOM 1053 C C . PHE A 1 130 ? 2.868 2.836 6.644 1.00 91.69 130 PHE A C 1
ATOM 1055 O O . PHE A 1 130 ? 3.937 3.297 6.251 1.00 91.69 130 PHE A O 1
ATOM 1062 N N . LEU A 1 131 ? 1.707 3.425 6.379 1.00 91.50 131 LEU A N 1
ATOM 1063 C CA . LEU A 1 131 ? 1.555 4.660 5.620 1.00 91.50 131 LEU A CA 1
ATOM 1064 C C . LEU A 1 131 ? 1.069 5.775 6.540 1.00 91.50 131 LEU A C 1
ATOM 1066 O O . LEU A 1 131 ? 0.041 5.633 7.204 1.00 91.50 131 LEU A O 1
ATOM 1070 N N . SER A 1 132 ? 1.787 6.896 6.565 1.00 90.50 132 SER A N 1
ATOM 1071 C CA . SER A 1 132 ? 1.393 8.043 7.380 1.00 90.50 132 SER A CA 1
ATOM 1072 C C . SER A 1 132 ? 1.819 9.365 6.770 1.00 90.50 132 SER A C 1
ATOM 1074 O O . SER A 1 132 ? 2.794 9.423 6.030 1.00 90.50 132 SER A O 1
ATOM 1076 N N . THR A 1 133 ? 1.095 10.430 7.096 1.00 87.56 133 THR A N 1
ATOM 1077 C CA . THR A 1 133 ? 1.481 11.823 6.835 1.00 87.56 133 THR A CA 1
ATOM 1078 C C . THR A 1 133 ? 2.383 12.398 7.936 1.00 87.56 133 THR A C 1
ATOM 1080 O O . THR A 1 133 ? 3.006 13.440 7.734 1.00 87.56 133 THR A O 1
ATOM 1083 N N . ASP A 1 134 ? 2.520 11.716 9.081 1.00 85.94 134 ASP A N 1
ATOM 1084 C CA . ASP A 1 134 ? 3.391 12.125 10.185 1.00 85.94 134 ASP A CA 1
ATOM 1085 C C . ASP A 1 134 ? 4.784 11.485 10.072 1.00 85.94 134 ASP A C 1
ATOM 1087 O O . ASP A 1 134 ? 4.999 10.296 10.343 1.00 85.94 134 ASP A O 1
ATOM 1091 N N . LYS A 1 135 ? 5.773 12.320 9.740 1.00 81.56 135 LYS A N 1
ATOM 1092 C CA . LYS A 1 135 ? 7.189 11.934 9.657 1.00 81.56 135 LYS A CA 1
ATOM 1093 C C . LYS A 1 135 ? 7.712 11.306 10.955 1.00 81.56 135 LYS A C 1
ATOM 1095 O O . LYS A 1 135 ? 8.559 10.414 10.903 1.00 81.56 135 LYS A O 1
ATOM 1100 N N . THR A 1 136 ? 7.230 11.740 12.117 1.00 84.88 136 THR A N 1
ATOM 1101 C CA . THR A 1 136 ? 7.631 11.201 13.423 1.00 84.88 136 THR A CA 1
ATOM 1102 C C . THR A 1 136 ? 7.205 9.744 13.557 1.00 84.88 136 THR A C 1
ATOM 1104 O O . THR A 1 136 ? 8.022 8.903 13.940 1.00 84.88 136 THR A O 1
ATOM 1107 N N . ASN A 1 137 ? 5.964 9.427 13.184 1.00 86.31 137 ASN A N 1
ATOM 1108 C CA . ASN A 1 137 ? 5.432 8.065 13.239 1.00 86.31 137 ASN A CA 1
ATOM 1109 C C . ASN A 1 137 ? 6.127 7.144 12.233 1.00 86.31 137 ASN A C 1
ATOM 1111 O O . ASN A 1 137 ? 6.477 6.014 12.585 1.00 86.31 137 ASN A O 1
ATOM 1115 N N . VAL A 1 138 ? 6.417 7.635 11.022 1.00 83.81 138 VAL A N 1
ATOM 1116 C CA . VAL A 1 138 ? 7.213 6.899 10.021 1.00 83.81 138 VAL A CA 1
ATOM 1117 C C . VAL A 1 138 ? 8.602 6.570 10.575 1.00 83.81 138 VAL A C 1
ATOM 1119 O O . VAL A 1 138 ? 8.999 5.406 10.605 1.00 83.81 138 VAL A O 1
ATOM 1122 N N . CYS A 1 139 ? 9.317 7.561 11.115 1.00 79.06 139 CYS A N 1
ATOM 1123 C CA . CYS A 1 139 ? 10.642 7.362 11.706 1.00 79.06 139 CYS A CA 1
ATOM 1124 C C . CYS A 1 139 ? 10.632 6.378 12.889 1.00 79.06 139 CYS A C 1
ATOM 1126 O O . CYS A 1 139 ? 11.541 5.554 13.006 1.00 79.06 139 CYS A O 1
ATOM 1128 N N . LYS A 1 140 ? 9.635 6.457 13.782 1.00 84.38 140 LYS A N 1
ATOM 1129 C CA . LYS A 1 140 ? 9.476 5.517 14.909 1.00 84.38 140 LYS A CA 1
ATOM 1130 C C . LYS A 1 140 ? 9.269 4.082 14.413 1.00 84.38 140 LYS A C 1
ATOM 1132 O O . LYS A 1 140 ? 9.895 3.163 14.936 1.00 84.38 140 LYS A O 1
ATOM 1137 N N . THR A 1 141 ? 8.451 3.914 13.377 1.00 84.31 141 THR A N 1
ATOM 1138 C CA . THR A 1 141 ? 8.112 2.614 12.783 1.00 84.31 141 THR A CA 1
ATOM 1139 C C . THR A 1 141 ? 9.317 1.976 12.084 1.00 84.31 141 THR A C 1
ATOM 1141 O O . THR A 1 141 ? 9.655 0.825 12.368 1.00 84.31 141 THR A O 1
ATOM 1144 N N . LEU A 1 142 ? 10.057 2.756 11.286 1.00 79.75 142 LEU A N 1
ATOM 1145 C CA . LEU A 1 142 ? 11.288 2.304 10.624 1.00 79.75 142 LEU A CA 1
ATOM 1146 C C . LEU A 1 142 ? 12.362 1.849 11.624 1.00 79.75 142 LEU A C 1
ATOM 1148 O O . LEU A 1 142 ? 13.001 0.819 11.421 1.00 79.75 142 LEU A O 1
ATOM 1152 N N . LYS A 1 143 ? 12.533 2.564 12.748 1.00 79.94 143 LYS A N 1
ATOM 1153 C CA . LYS A 1 143 ? 13.490 2.193 13.814 1.00 79.94 143 LYS A CA 1
ATOM 1154 C C . LYS A 1 143 ? 13.188 0.842 14.469 1.00 79.94 143 LYS A C 1
ATOM 1156 O O . LYS A 1 143 ? 14.079 0.246 15.068 1.00 79.94 143 LYS A O 1
ATOM 1161 N N . LYS A 1 144 ? 11.947 0.366 14.376 1.00 80.69 144 LYS A N 1
ATOM 1162 C CA . LYS A 1 144 ? 11.501 -0.942 14.878 1.00 80.69 144 LYS A CA 1
ATOM 1163 C C . LYS A 1 144 ? 11.513 -2.023 13.789 1.00 80.69 144 LYS A C 1
ATOM 1165 O O . LYS A 1 144 ? 11.039 -3.130 14.030 1.00 80.69 144 LYS A O 1
ATOM 1170 N N . GLY A 1 145 ? 12.072 -1.718 12.614 1.00 75.94 145 GLY A N 1
ATOM 1171 C CA . GLY A 1 145 ? 12.235 -2.656 11.504 1.00 75.94 145 GLY A CA 1
ATOM 1172 C C . GLY A 1 145 ? 10.958 -2.926 10.711 1.00 75.94 145 GLY A C 1
ATOM 1173 O O . GLY A 1 145 ? 10.941 -3.860 9.917 1.00 75.94 145 GLY A O 1
ATOM 1174 N N . ILE A 1 146 ? 9.899 -2.138 10.915 1.00 82.69 146 ILE A N 1
ATOM 1175 C CA . ILE A 1 146 ? 8.664 -2.256 10.138 1.00 82.69 146 ILE A CA 1
ATOM 1176 C C . ILE A 1 146 ? 8.771 -1.323 8.920 1.00 82.69 146 ILE A C 1
ATOM 1178 O O . ILE A 1 146 ? 9.085 -0.142 9.105 1.00 82.69 146 ILE A O 1
ATOM 1182 N N . PRO A 1 147 ? 8.504 -1.813 7.694 1.00 83.25 147 PRO A N 1
ATOM 1183 C CA . PRO A 1 147 ? 8.434 -0.972 6.502 1.00 83.25 147 PRO A CA 1
ATOM 1184 C C . PRO A 1 147 ? 7.440 0.179 6.705 1.00 83.25 147 PRO A C 1
ATOM 1186 O O . PRO A 1 147 ? 6.291 -0.054 7.086 1.00 83.25 147 PRO A O 1
ATOM 1189 N N . ALA A 1 148 ? 7.852 1.419 6.441 1.00 84.56 148 ALA A N 1
ATOM 1190 C CA . ALA A 1 148 ? 6.965 2.574 6.523 1.00 84.56 148 ALA A CA 1
ATOM 1191 C C . ALA A 1 148 ? 7.304 3.633 5.476 1.00 84.56 148 ALA A C 1
ATOM 1193 O O . ALA A 1 148 ? 8.476 3.843 5.170 1.00 84.56 148 ALA A O 1
ATOM 1194 N N . ALA A 1 149 ? 6.282 4.327 4.978 1.00 83.50 149 ALA A N 1
ATOM 1195 C CA . ALA A 1 149 ? 6.424 5.388 3.991 1.00 83.50 149 ALA A CA 1
ATOM 1196 C C . ALA A 1 149 ? 5.652 6.646 4.405 1.00 83.50 149 ALA A C 1
ATOM 1198 O O . ALA A 1 149 ? 4.538 6.581 4.938 1.00 83.50 149 ALA A O 1
ATOM 1199 N N . LEU A 1 150 ? 6.275 7.797 4.146 1.00 81.75 150 LEU A N 1
ATOM 1200 C CA . LEU A 1 150 ? 5.665 9.107 4.330 1.00 81.75 150 LEU A CA 1
ATOM 1201 C C . LEU A 1 150 ? 4.817 9.438 3.101 1.00 81.75 150 LEU A C 1
ATOM 1203 O O . LEU A 1 150 ? 5.320 9.458 1.979 1.00 81.75 150 LEU A O 1
ATOM 1207 N N . LEU A 1 151 ? 3.537 9.716 3.318 1.00 83.00 151 LEU A N 1
ATOM 1208 C CA . LEU A 1 151 ? 2.631 10.158 2.271 1.00 83.00 151 LEU A CA 1
ATOM 1209 C C . LEU A 1 151 ? 2.679 11.679 2.152 1.00 83.00 151 LEU A C 1
ATOM 1211 O O . LEU A 1 151 ? 2.421 12.403 3.113 1.00 83.00 151 LEU A O 1
ATOM 1215 N N . PHE A 1 152 ? 2.978 12.159 0.950 1.00 71.00 152 PHE A N 1
ATOM 1216 C CA . PHE A 1 152 ? 2.932 13.577 0.619 1.00 71.00 152 PHE A CA 1
ATOM 1217 C C . PHE A 1 152 ? 1.616 13.902 -0.070 1.00 71.00 152 PHE A C 1
ATOM 1219 O O . PHE A 1 152 ? 1.148 13.143 -0.919 1.00 71.00 152 PHE A O 1
ATOM 1226 N N . ARG A 1 153 ? 1.030 15.050 0.275 1.00 68.75 153 ARG A N 1
ATOM 1227 C CA . ARG A 1 153 ? -0.136 15.571 -0.436 1.00 68.75 153 ARG A CA 1
ATOM 1228 C C . ARG A 1 153 ? 0.279 15.873 -1.877 1.00 68.75 153 ARG A C 1
ATOM 1230 O O . ARG A 1 153 ? 1.161 16.697 -2.097 1.00 68.75 153 ARG A O 1
ATOM 1237 N N . GLN A 1 154 ? -0.320 15.170 -2.830 1.00 65.62 154 GLN A N 1
ATOM 1238 C CA . GLN A 1 154 ? -0.146 15.439 -4.256 1.00 65.62 154 GLN A CA 1
ATOM 1239 C C . GLN A 1 154 ? -1.260 16.386 -4.714 1.00 65.62 154 GLN A C 1
ATOM 1241 O O . GLN A 1 154 ? -2.408 16.231 -4.295 1.00 65.62 154 GLN A O 1
ATOM 1246 N N . ASP A 1 155 ? -0.928 17.359 -5.566 1.00 59.72 155 ASP A N 1
ATOM 1247 C CA . ASP A 1 155 ? -1.921 18.275 -6.152 1.00 59.72 155 ASP A CA 1
ATOM 1248 C C . ASP A 1 155 ? -2.875 17.541 -7.103 1.00 59.72 155 ASP A C 1
ATOM 1250 O O . ASP A 1 155 ? -4.048 17.893 -7.230 1.00 59.72 155 ASP A O 1
ATOM 1254 N N . ALA A 1 156 ? -2.372 16.494 -7.760 1.00 63.69 156 ALA A N 1
ATOM 1255 C CA . ALA A 1 156 ? -3.157 15.611 -8.599 1.00 63.69 156 ALA A CA 1
ATOM 1256 C C . ALA A 1 156 ? -3.589 14.371 -7.810 1.00 63.69 156 ALA A C 1
ATOM 1258 O O . ALA A 1 156 ? -2.786 13.737 -7.125 1.00 63.69 156 ALA A O 1
ATOM 1259 N N . GLN A 1 157 ? -4.867 14.018 -7.917 1.00 69.12 157 GLN A N 1
ATOM 1260 C CA . GLN A 1 157 ? -5.412 12.851 -7.241 1.00 69.12 157 GLN A CA 1
ATOM 1261 C C . GLN A 1 157 ? -5.029 11.579 -8.000 1.00 69.12 157 GLN A C 1
ATOM 1263 O O . GLN A 1 157 ? -5.333 11.448 -9.184 1.00 69.12 157 GLN A O 1
ATOM 1268 N N . ALA A 1 158 ? -4.389 10.642 -7.301 1.00 78.56 158 ALA A N 1
ATOM 1269 C CA . ALA A 1 158 ? -4.052 9.342 -7.859 1.00 78.56 158 ALA A CA 1
ATOM 1270 C C . ALA A 1 158 ? -5.319 8.575 -8.307 1.00 78.56 158 ALA A C 1
ATOM 1272 O O . ALA A 1 158 ? -6.388 8.723 -7.698 1.00 78.56 158 ALA A O 1
ATOM 1273 N N . PRO A 1 159 ? -5.222 7.766 -9.374 1.00 85.00 159 PRO A N 1
ATOM 1274 C CA . PRO A 1 159 ? -6.359 7.036 -9.921 1.00 85.00 159 PRO A CA 1
ATOM 1275 C C . PRO A 1 159 ? -6.835 5.928 -8.982 1.00 85.00 159 PRO A C 1
ATOM 1277 O O . PRO A 1 159 ? -6.040 5.227 -8.378 1.00 85.00 159 PRO A O 1
ATOM 1280 N N . THR A 1 160 ? -8.143 5.704 -8.899 1.00 86.38 160 THR A N 1
ATOM 1281 C CA . THR A 1 160 ? -8.708 4.672 -8.006 1.00 86.38 160 THR A CA 1
ATOM 1282 C C . THR A 1 160 ? -8.916 3.316 -8.682 1.00 86.38 160 THR A C 1
ATOM 1284 O O . THR A 1 160 ? -9.210 2.328 -8.011 1.00 86.38 160 THR A O 1
ATOM 1287 N N . ASP A 1 161 ? -8.766 3.248 -10.004 1.00 88.62 161 ASP A N 1
ATOM 1288 C CA . ASP A 1 161 ? -8.938 2.044 -10.817 1.00 88.62 161 ASP A CA 1
ATOM 1289 C C . ASP A 1 161 ? -7.654 1.220 -10.976 1.00 88.62 161 ASP A C 1
ATOM 1291 O O . ASP A 1 161 ? -7.717 0.057 -11.381 1.00 88.62 161 ASP A O 1
ATOM 1295 N N . GLN A 1 162 ? -6.503 1.788 -10.610 1.00 92.81 162 GLN A N 1
ATOM 1296 C CA . GLN A 1 162 ? -5.214 1.113 -10.658 1.00 92.81 162 GLN A CA 1
ATOM 1297 C C . GLN A 1 162 ? -4.314 1.537 -9.494 1.00 92.81 162 GLN A C 1
ATOM 1299 O O . GLN A 1 162 ? -3.952 2.703 -9.358 1.00 92.81 162 GLN A O 1
ATOM 1304 N N . LEU A 1 163 ? -3.877 0.570 -8.690 1.00 94.75 163 LEU A N 1
ATOM 1305 C CA . LEU A 1 163 ? -2.866 0.762 -7.663 1.00 94.75 163 LEU A CA 1
ATOM 1306 C C . LEU A 1 163 ? -1.495 0.933 -8.316 1.00 94.75 163 LEU A C 1
ATOM 1308 O O . LEU A 1 163 ? -1.022 0.058 -9.036 1.00 94.75 163 LEU A O 1
ATOM 1312 N N . ARG A 1 164 ? -0.850 2.060 -8.030 1.00 94.06 164 ARG A N 1
ATOM 1313 C CA . ARG A 1 164 ? 0.458 2.439 -8.579 1.00 94.06 164 ARG A CA 1
ATOM 1314 C C . ARG A 1 164 ? 1.486 2.527 -7.464 1.00 94.06 164 ARG A C 1
ATOM 1316 O O . ARG A 1 164 ? 1.315 3.336 -6.551 1.00 94.06 164 ARG A O 1
ATOM 1323 N N . ILE A 1 165 ? 2.530 1.710 -7.541 1.00 92.38 165 ILE A N 1
ATOM 1324 C CA . ILE A 1 165 ? 3.610 1.659 -6.548 1.00 92.38 165 ILE A CA 1
ATOM 1325 C C . ILE A 1 165 ? 4.917 2.008 -7.246 1.00 92.38 165 ILE A C 1
ATOM 1327 O O . ILE A 1 165 ? 5.293 1.333 -8.201 1.00 92.38 165 ILE A O 1
ATOM 1331 N N . LEU A 1 166 ? 5.600 3.046 -6.775 1.00 91.38 166 LEU A N 1
ATOM 1332 C CA . LEU A 1 166 ? 6.859 3.517 -7.334 1.00 91.38 166 LEU A CA 1
ATOM 1333 C C . LEU A 1 166 ? 8.011 3.229 -6.373 1.00 91.38 166 LEU A C 1
ATOM 1335 O O . LEU A 1 166 ? 7.974 3.662 -5.227 1.00 91.38 166 LEU A O 1
ATOM 1339 N N . PHE A 1 167 ? 9.029 2.531 -6.869 1.00 88.81 167 PHE A N 1
ATOM 1340 C CA . PHE A 1 167 ? 10.288 2.277 -6.175 1.00 88.81 167 PHE A CA 1
ATOM 1341 C C . PHE A 1 167 ? 11.368 3.223 -6.703 1.00 88.81 167 PHE A C 1
ATOM 1343 O O . PHE A 1 167 ? 11.521 3.357 -7.924 1.00 88.81 167 PHE A O 1
ATOM 1350 N N . THR A 1 168 ? 12.152 3.843 -5.822 1.00 85.00 168 THR A N 1
ATOM 1351 C CA . THR A 1 168 ? 13.334 4.600 -6.244 1.00 85.00 168 THR A CA 1
ATOM 1352 C C . THR A 1 168 ? 14.573 3.702 -6.353 1.00 85.00 168 THR A C 1
ATOM 1354 O O . THR A 1 168 ? 14.817 2.796 -5.553 1.00 85.00 168 THR A O 1
ATOM 1357 N N . GLY A 1 169 ? 15.400 3.934 -7.375 1.00 78.69 169 GLY A N 1
ATOM 1358 C CA . GLY A 1 169 ? 16.615 3.146 -7.593 1.00 78.69 169 GLY A CA 1
ATOM 1359 C C . GLY A 1 169 ? 17.694 3.356 -6.528 1.00 78.69 169 GLY A C 1
ATOM 1360 O O . GLY A 1 169 ? 18.490 2.445 -6.284 1.00 78.69 169 GLY A O 1
ATOM 1361 N N . ASP A 1 170 ? 17.703 4.523 -5.882 1.00 73.31 170 ASP A N 1
ATOM 1362 C CA . ASP A 1 170 ? 18.636 4.843 -4.800 1.00 73.31 170 ASP A CA 1
ATOM 1363 C C . ASP A 1 170 ? 18.332 4.010 -3.552 1.00 73.31 170 ASP A C 1
ATOM 1365 O O . ASP A 1 170 ? 19.240 3.417 -2.958 1.00 73.31 170 ASP A O 1
ATOM 1369 N N . ASP A 1 171 ? 17.053 3.867 -3.209 1.00 70.88 171 ASP A N 1
ATOM 1370 C CA . ASP A 1 171 ? 16.635 3.084 -2.049 1.00 70.88 171 ASP A CA 1
ATOM 1371 C C . ASP A 1 171 ? 16.847 1.578 -2.290 1.00 70.88 171 ASP A C 1
ATOM 1373 O O . ASP A 1 171 ? 17.315 0.855 -1.405 1.00 70.88 171 ASP A O 1
ATOM 1377 N N . VAL A 1 172 ? 16.630 1.091 -3.519 1.00 69.00 172 VAL A N 1
ATOM 1378 C CA . VAL A 1 172 ? 16.898 -0.314 -3.886 1.00 69.00 172 VAL A CA 1
ATOM 1379 C C . VAL A 1 172 ? 18.388 -0.663 -3.776 1.00 69.00 172 VAL A C 1
ATOM 1381 O O . VAL A 1 172 ? 18.763 -1.740 -3.287 1.00 69.00 172 VAL A O 1
ATOM 1384 N N . LEU A 1 173 ? 19.265 0.235 -4.232 1.00 66.19 173 LEU A N 1
ATOM 1385 C CA . LEU A 1 173 ? 20.709 -0.005 -4.241 1.00 66.19 173 LEU A CA 1
ATOM 1386 C C . LEU A 1 173 ? 21.399 0.304 -2.922 1.00 66.19 173 LEU A C 1
ATOM 1388 O O . LEU A 1 173 ? 22.518 -0.177 -2.740 1.00 66.19 173 LEU A O 1
ATOM 1392 N N . SER A 1 174 ? 20.743 1.012 -2.001 1.00 61.09 174 SER A N 1
ATOM 1393 C CA . SER A 1 174 ? 21.298 1.405 -0.706 1.00 61.09 174 SER A CA 1
ATOM 1394 C C . SER A 1 174 ? 21.909 0.213 0.036 1.00 61.09 174 SER A C 1
ATOM 1396 O O . SER A 1 174 ? 21.236 -0.593 0.666 1.00 61.09 174 SER A O 1
ATOM 1398 N N . ASN A 1 175 ? 23.223 0.058 -0.081 1.00 46.38 175 ASN A N 1
ATOM 1399 C CA . ASN A 1 175 ? 24.053 -0.833 0.711 1.00 46.38 175 ASN A CA 1
ATOM 1400 C C . ASN A 1 175 ? 24.999 0.090 1.456 1.00 46.38 175 ASN A C 1
ATOM 1402 O O . ASN A 1 175 ? 25.986 0.495 0.861 1.00 46.38 175 ASN A O 1
ATOM 1406 N N . SER A 1 176 ? 24.703 0.403 2.718 1.00 42.47 176 SER A N 1
ATOM 1407 C CA . SER A 1 176 ? 25.668 0.716 3.788 1.00 42.47 176 SER A CA 1
ATOM 1408 C C . SER A 1 176 ? 26.778 1.778 3.619 1.00 42.47 176 SER A C 1
ATOM 1410 O O . SER A 1 176 ? 27.373 2.160 4.617 1.00 42.47 176 SER A O 1
ATOM 1412 N N . ALA A 1 177 ? 27.095 2.260 2.425 1.00 33.66 177 ALA A N 1
ATOM 1413 C CA . ALA A 1 177 ? 28.343 2.949 2.107 1.00 33.66 177 ALA A CA 1
ATOM 1414 C C . ALA A 1 177 ? 28.134 4.231 1.284 1.00 33.66 177 ALA A C 1
ATOM 1416 O O . ALA A 1 177 ? 29.095 4.948 1.037 1.00 33.66 177 ALA A O 1
ATOM 1417 N N . GLU A 1 178 ? 26.900 4.547 0.875 1.00 36.53 178 GLU A N 1
ATOM 1418 C CA . GLU A 1 178 ? 26.610 5.674 -0.030 1.00 36.53 178 GLU A CA 1
ATOM 1419 C C . GLU A 1 178 ? 25.604 6.693 0.533 1.00 36.53 178 GLU A C 1
ATOM 1421 O O . GLU A 1 178 ? 25.065 7.509 -0.210 1.00 36.53 178 GLU A O 1
ATOM 1426 N N . LEU A 1 179 ? 25.389 6.718 1.854 1.00 35.16 179 LEU A N 1
ATOM 1427 C CA . LEU A 1 179 ? 24.595 7.768 2.521 1.00 35.16 179 LEU A CA 1
ATOM 1428 C C . LEU A 1 179 ? 25.223 9.180 2.413 1.00 35.16 179 LEU A C 1
ATOM 1430 O O . LEU A 1 179 ? 24.619 10.151 2.851 1.00 35.16 179 LEU A O 1
ATOM 1434 N N . GLY A 1 180 ? 26.408 9.315 1.806 1.00 32.84 180 GLY A N 1
ATOM 1435 C CA . GLY A 1 180 ? 27.143 10.577 1.656 1.00 32.84 180 GLY A CA 1
ATOM 1436 C C . GLY A 1 180 ? 26.920 11.349 0.350 1.00 32.84 180 GLY A C 1
ATOM 1437 O O . GLY A 1 180 ? 27.665 12.285 0.091 1.00 32.84 180 GLY A O 1
ATOM 1438 N N . LEU A 1 181 ? 25.954 10.983 -0.502 1.00 31.61 181 LEU A N 1
ATOM 1439 C CA . LEU A 1 181 ? 25.753 11.643 -1.807 1.00 31.61 181 LEU A CA 1
ATOM 1440 C C . LEU A 1 181 ? 24.358 12.265 -1.974 1.00 31.61 181 LEU A C 1
ATOM 1442 O O . LEU A 1 181 ? 23.758 12.211 -3.046 1.00 31.61 181 LEU A O 1
ATOM 1446 N N . ARG A 1 182 ? 23.851 12.914 -0.923 1.00 29.75 182 ARG A N 1
ATOM 1447 C CA . ARG A 1 182 ? 22.817 13.950 -1.054 1.00 29.75 182 ARG A CA 1
ATOM 1448 C C . ARG A 1 182 ? 23.289 15.220 -0.352 1.00 29.75 182 ARG A C 1
ATOM 1450 O O . ARG A 1 182 ? 23.223 15.325 0.865 1.00 29.75 182 ARG A O 1
ATOM 1457 N N . GLY A 1 183 ? 23.757 16.167 -1.159 1.00 29.66 183 GLY A N 1
ATOM 1458 C CA . GLY A 1 183 ? 24.245 17.475 -0.732 1.00 29.66 183 GLY A CA 1
ATOM 1459 C C . GLY A 1 183 ? 25.524 17.813 -1.478 1.00 29.66 183 GLY A C 1
ATOM 1460 O O . GLY A 1 183 ? 26.581 17.273 -1.178 1.00 29.66 183 GLY A O 1
ATOM 1461 N N . GLY A 1 184 ? 25.430 18.675 -2.488 1.00 29.91 184 GLY A N 1
ATOM 1462 C CA . GLY A 1 184 ? 26.599 19.344 -3.044 1.00 29.91 184 GLY A CA 1
ATOM 1463 C C . GLY A 1 184 ? 27.138 20.332 -2.018 1.00 29.91 184 GLY A C 1
ATOM 1464 O O . GLY A 1 184 ? 26.868 21.512 -2.130 1.00 29.91 184 GLY A O 1
ATOM 1465 N N . GLU A 1 185 ? 27.811 19.813 -1.002 1.00 29.72 185 GLU A N 1
ATOM 1466 C CA . GLU A 1 185 ? 28.707 20.460 -0.047 1.00 29.72 185 GLU A CA 1
ATOM 1467 C C . GLU A 1 185 ? 29.248 19.313 0.809 1.00 29.72 185 GLU A C 1
ATOM 1469 O O . GLU A 1 185 ? 28.492 18.426 1.194 1.00 29.72 185 GLU A O 1
ATOM 1474 N N . LEU A 1 186 ? 30.566 19.276 1.004 1.00 38.09 186 LEU A N 1
ATOM 1475 C CA . LEU A 1 186 ? 31.319 18.216 1.681 1.00 38.09 186 LEU A CA 1
ATOM 1476 C C . LEU A 1 186 ? 30.598 17.723 2.951 1.00 38.09 186 LEU A C 1
ATOM 1478 O O . LEU A 1 186 ? 30.726 18.328 4.013 1.00 38.09 186 LEU A O 1
ATOM 1482 N N . ALA A 1 187 ? 29.837 16.632 2.838 1.00 33.72 187 ALA A N 1
ATOM 1483 C CA . ALA A 1 187 ? 29.189 16.015 3.982 1.00 33.72 187 ALA A CA 1
ATOM 1484 C C . ALA A 1 1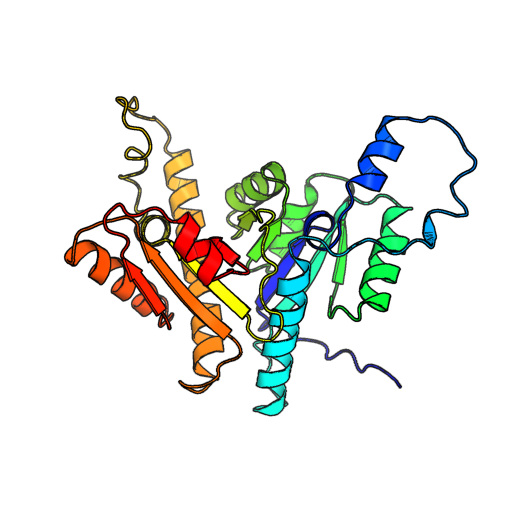87 ? 30.278 15.367 4.839 1.00 33.72 187 ALA A C 1
ATOM 1486 O O . ALA A 1 187 ? 31.003 14.480 4.378 1.00 33.72 187 ALA A O 1
ATOM 1487 N N . GLU A 1 188 ? 30.423 15.862 6.067 1.00 34.16 188 GLU A N 1
ATOM 1488 C CA . GLU A 1 188 ? 31.344 15.317 7.058 1.00 34.16 188 GLU A CA 1
ATOM 1489 C C . GLU A 1 188 ? 31.130 13.804 7.234 1.00 34.16 188 GLU A C 1
ATOM 1491 O O . GLU A 1 188 ? 30.006 13.321 7.070 1.00 34.16 188 GLU A O 1
ATOM 1496 N N . PRO A 1 189 ? 32.183 13.029 7.554 1.00 38.03 189 PRO A N 1
ATOM 1497 C CA . PRO A 1 189 ? 32.061 11.592 7.753 1.00 38.03 189 PRO A CA 1
ATOM 1498 C C . PRO A 1 189 ? 31.096 11.312 8.910 1.00 38.03 189 PRO A C 1
ATOM 1500 O O . PRO A 1 189 ? 31.433 11.481 10.080 1.00 38.03 189 PRO A O 1
ATOM 1503 N N . VAL A 1 190 ? 29.872 10.903 8.568 1.00 41.84 190 VAL A N 1
ATOM 1504 C CA . VAL A 1 190 ? 28.827 10.605 9.546 1.00 41.84 190 VAL A CA 1
ATOM 1505 C C . VAL A 1 190 ? 29.157 9.284 10.233 1.00 41.84 190 VAL A C 1
ATOM 1507 O O . VAL A 1 190 ? 29.149 8.204 9.641 1.00 41.84 190 VAL A O 1
ATOM 1510 N N . ASP A 1 191 ? 29.481 9.395 11.510 1.00 56.94 191 ASP A N 1
ATOM 1511 C CA . ASP A 1 191 ? 29.826 8.301 12.398 1.00 56.94 191 ASP A CA 1
ATOM 1512 C C . ASP A 1 191 ? 28.537 7.700 12.974 1.00 56.94 191 ASP A C 1
ATOM 1514 O O . ASP A 1 191 ? 27.932 8.314 13.851 1.00 56.94 191 ASP A O 1
ATOM 1518 N N . SER A 1 192 ? 28.046 6.544 12.490 1.00 51.81 192 SER A N 1
ATOM 1519 C CA . SER A 1 192 ? 26.966 5.809 13.181 1.00 51.81 192 SER A CA 1
ATOM 1520 C C . SER A 1 192 ? 26.686 4.396 12.653 1.00 51.81 192 SER A C 1
ATOM 1522 O O . SER A 1 192 ? 25.848 4.169 11.781 1.00 51.81 192 SER A O 1
ATOM 1524 N N . LYS A 1 193 ? 27.231 3.386 13.340 1.00 54.44 193 LYS A N 1
ATOM 1525 C CA . LYS A 1 193 ? 26.802 1.968 13.269 1.00 54.44 193 LYS A CA 1
ATOM 1526 C C . LYS A 1 193 ? 25.269 1.775 13.341 1.00 54.44 193 LYS A C 1
ATOM 1528 O O . LYS A 1 193 ? 24.750 0.788 12.827 1.00 54.44 193 LYS A O 1
ATOM 1533 N N . LYS A 1 194 ? 24.542 2.712 13.965 1.00 54.03 194 LYS A N 1
ATOM 1534 C CA . LYS A 1 194 ? 23.070 2.730 14.056 1.00 54.03 194 LYS A CA 1
ATOM 1535 C C . LYS A 1 194 ? 22.37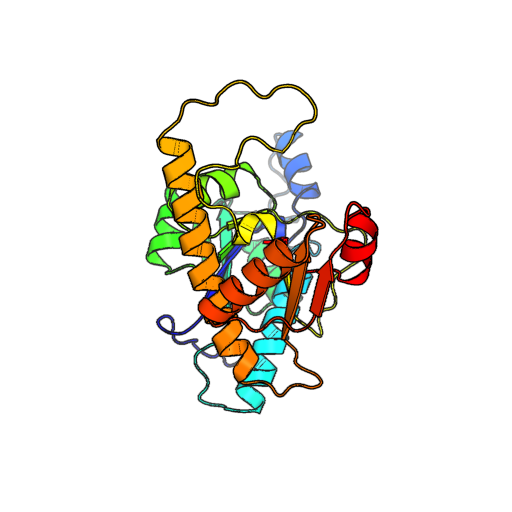6 3.093 12.739 1.00 54.03 194 LYS A C 1
ATOM 1537 O O . LYS A 1 194 ? 21.365 2.484 12.412 1.00 54.03 194 LYS A O 1
ATOM 1542 N N . GLU A 1 195 ? 22.903 4.046 11.976 1.00 56.00 195 GLU A N 1
ATOM 1543 C CA . GLU A 1 195 ? 22.331 4.422 10.673 1.00 56.00 195 GLU A CA 1
ATOM 1544 C C . GLU A 1 195 ? 22.508 3.297 9.658 1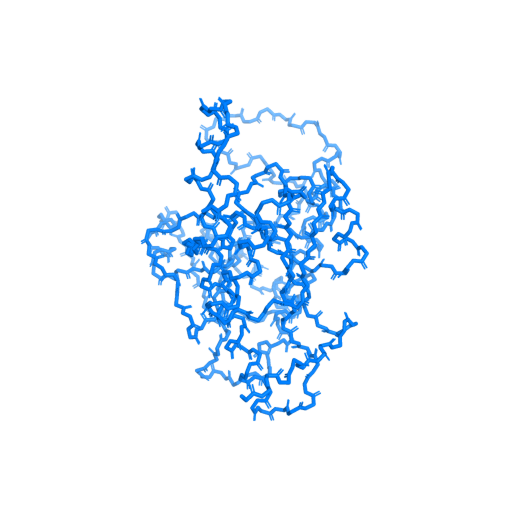.00 56.00 195 GLU A C 1
ATOM 1546 O O . GLU A 1 195 ? 21.590 2.976 8.907 1.00 56.00 195 GLU A O 1
ATOM 1551 N N . LEU A 1 196 ? 23.643 2.603 9.746 1.00 56.62 196 LEU A N 1
ATOM 1552 C CA . LEU A 1 196 ? 23.926 1.398 8.982 1.00 56.62 196 LEU A CA 1
ATOM 1553 C C . LEU A 1 196 ? 22.912 0.274 9.230 1.00 56.62 196 LEU A C 1
ATOM 1555 O O . LEU A 1 196 ? 22.416 -0.361 8.295 1.00 56.62 196 LEU A O 1
ATOM 1559 N N . GLN A 1 197 ? 22.602 0.032 10.505 1.00 56.81 197 GLN A N 1
ATOM 1560 C CA . GLN A 1 197 ? 21.602 -0.949 10.921 1.00 56.81 197 GLN A CA 1
ATOM 1561 C C . GLN A 1 197 ? 20.202 -0.555 10.443 1.00 56.81 197 GLN A C 1
ATOM 1563 O O . GLN A 1 197 ? 19.498 -1.399 9.893 1.00 56.81 197 GLN A O 1
ATOM 1568 N N . ASN A 1 198 ? 19.828 0.721 10.573 1.00 58.84 198 ASN A N 1
ATOM 1569 C CA . ASN A 1 198 ? 18.531 1.223 10.118 1.00 58.84 198 ASN A CA 1
ATOM 1570 C C . ASN A 1 198 ? 18.369 1.113 8.595 1.00 58.84 198 ASN A C 1
ATOM 1572 O O . ASN A 1 198 ? 17.330 0.654 8.131 1.00 58.84 198 ASN A O 1
ATOM 1576 N N . ALA A 1 199 ? 19.397 1.463 7.816 1.00 60.97 199 ALA A N 1
ATOM 1577 C CA . ALA A 1 199 ? 19.376 1.337 6.358 1.00 60.97 199 ALA A CA 1
ATOM 1578 C C . ALA A 1 199 ? 19.262 -0.132 5.914 1.00 60.97 199 ALA A C 1
ATOM 1580 O O . ALA A 1 199 ? 18.508 -0.462 5.000 1.00 60.97 199 ALA A O 1
ATOM 1581 N N . THR A 1 200 ? 19.959 -1.036 6.608 1.00 65.94 200 THR A N 1
ATOM 1582 C CA . THR A 1 200 ? 19.878 -2.482 6.345 1.00 65.94 200 THR A CA 1
ATOM 1583 C C . THR A 1 200 ? 18.483 -3.029 6.651 1.00 65.94 200 THR A C 1
ATOM 1585 O O . THR A 1 200 ? 17.931 -3.788 5.855 1.00 65.94 200 THR A O 1
ATOM 1588 N N . ALA A 1 201 ? 17.891 -2.622 7.778 1.00 64.88 201 ALA A N 1
ATOM 1589 C CA . ALA A 1 201 ? 16.535 -3.006 8.153 1.00 64.88 201 ALA A CA 1
ATOM 1590 C C . ALA A 1 201 ? 15.499 -2.467 7.154 1.00 64.88 201 ALA A C 1
ATOM 1592 O O . ALA A 1 201 ? 14.671 -3.236 6.677 1.00 64.88 201 ALA A O 1
ATOM 1593 N N . ALA A 1 202 ? 15.600 -1.190 6.766 1.00 66.50 202 ALA A N 1
ATOM 1594 C CA . ALA A 1 202 ? 14.725 -0.564 5.773 1.00 66.50 202 ALA A CA 1
ATOM 1595 C C . ALA A 1 202 ? 14.790 -1.266 4.406 1.00 66.50 202 ALA A C 1
ATOM 1597 O O . ALA A 1 202 ? 13.760 -1.473 3.761 1.00 66.50 202 ALA A O 1
ATOM 1598 N N . LYS A 1 203 ? 15.984 -1.707 3.992 1.00 73.31 203 LYS A N 1
ATOM 1599 C CA . LYS A 1 203 ? 16.170 -2.498 2.771 1.00 73.31 203 LYS A CA 1
ATOM 1600 C C . LYS A 1 203 ? 15.583 -3.904 2.871 1.00 73.31 203 LYS A C 1
ATOM 1602 O O . LYS A 1 203 ? 14.975 -4.374 1.913 1.00 73.31 203 LYS A O 1
ATOM 1607 N N . GLY A 1 204 ? 15.755 -4.582 4.007 1.00 76.31 204 GLY A N 1
ATOM 1608 C CA . GLY A 1 204 ? 15.134 -5.888 4.253 1.00 76.31 204 GLY A CA 1
ATOM 1609 C C . GLY A 1 204 ? 13.607 -5.810 4.188 1.00 76.31 204 GLY A C 1
ATOM 1610 O O . GLY A 1 204 ? 12.977 -6.596 3.484 1.00 76.31 204 GLY A O 1
ATOM 1611 N N . ALA A 1 205 ? 13.051 -4.790 4.838 1.00 74.31 205 ALA A N 1
ATOM 1612 C CA . ALA A 1 205 ? 11.645 -4.411 4.805 1.00 74.31 205 ALA A CA 1
ATOM 1613 C C . ALA A 1 205 ? 11.126 -4.170 3.373 1.00 74.31 205 ALA A C 1
ATOM 1615 O O . ALA A 1 205 ? 10.128 -4.762 2.960 1.00 74.31 205 ALA A O 1
ATOM 1616 N N . MET A 1 206 ? 11.838 -3.359 2.584 1.00 80.69 206 MET A N 1
ATOM 1617 C CA . MET A 1 206 ? 11.479 -3.094 1.187 1.00 80.69 206 MET A CA 1
ATOM 1618 C C . MET A 1 206 ? 11.506 -4.364 0.341 1.00 80.69 206 MET A C 1
ATOM 1620 O O . MET A 1 206 ? 10.604 -4.592 -0.457 1.00 80.69 206 MET A O 1
ATOM 1624 N N . LYS A 1 207 ? 12.536 -5.198 0.518 1.00 86.94 207 LYS A N 1
ATOM 1625 C CA . LYS A 1 207 ? 12.673 -6.467 -0.196 1.00 86.94 207 LYS A CA 1
ATOM 1626 C C . LYS A 1 207 ? 11.482 -7.386 0.066 1.00 86.94 207 LYS A C 1
ATOM 1628 O O . LYS A 1 207 ? 10.968 -7.980 -0.878 1.00 86.94 207 LYS A O 1
ATOM 1633 N N . GLU A 1 208 ? 11.057 -7.507 1.322 1.00 86.50 208 GLU A N 1
ATOM 1634 C CA . GLU A 1 208 ? 9.885 -8.307 1.686 1.00 86.50 208 GLU A CA 1
ATOM 1635 C C . GLU A 1 208 ? 8.619 -7.759 1.018 1.00 86.50 208 GLU A C 1
ATOM 1637 O O . GLU A 1 208 ? 7.908 -8.504 0.344 1.00 86.50 208 GLU A O 1
ATOM 1642 N N . PHE A 1 209 ? 8.380 -6.448 1.118 1.00 88.25 209 PHE A N 1
ATOM 1643 C CA . PHE A 1 209 ? 7.223 -5.810 0.493 1.00 88.25 209 PHE A CA 1
ATOM 1644 C C . PHE A 1 209 ? 7.229 -5.961 -1.038 1.00 88.25 209 PHE A C 1
ATOM 1646 O O . PHE A 1 209 ? 6.226 -6.369 -1.622 1.00 88.25 209 PHE A O 1
ATOM 1653 N N . ALA A 1 210 ? 8.367 -5.718 -1.692 1.00 91.31 210 ALA A N 1
ATOM 1654 C CA . ALA A 1 210 ? 8.536 -5.894 -3.133 1.00 91.31 210 ALA A CA 1
ATOM 1655 C C . ALA A 1 210 ? 8.231 -7.334 -3.575 1.00 91.31 210 ALA A C 1
ATOM 1657 O O . ALA A 1 210 ? 7.550 -7.531 -4.580 1.00 91.31 210 ALA A O 1
ATOM 1658 N N . GLY A 1 211 ? 8.668 -8.338 -2.807 1.00 93.00 211 GLY A N 1
ATOM 1659 C CA . GLY A 1 211 ? 8.346 -9.741 -3.072 1.00 93.00 211 GLY A CA 1
ATOM 1660 C C . GLY A 1 211 ? 6.846 -10.032 -2.998 1.00 93.00 211 GLY A C 1
ATOM 1661 O O . GLY A 1 211 ? 6.297 -10.642 -3.917 1.00 93.00 211 GLY A O 1
ATOM 1662 N N . LEU A 1 212 ? 6.158 -9.525 -1.968 1.00 93.12 212 LEU A N 1
ATOM 1663 C CA . LEU A 1 212 ? 4.706 -9.687 -1.799 1.00 93.12 212 LEU A CA 1
ATOM 1664 C C . LEU A 1 212 ? 3.908 -9.023 -2.932 1.00 93.12 212 LEU A C 1
ATOM 1666 O O . LEU A 1 212 ? 2.950 -9.611 -3.447 1.00 93.12 212 LEU A O 1
ATOM 1670 N N . ILE A 1 213 ? 4.319 -7.820 -3.346 1.00 94.12 213 ILE A N 1
ATOM 1671 C CA . ILE A 1 213 ? 3.739 -7.109 -4.492 1.00 94.12 213 ILE A CA 1
ATOM 1672 C C . ILE A 1 213 ? 4.013 -7.870 -5.791 1.00 94.12 213 ILE A C 1
ATOM 1674 O O . ILE A 1 213 ? 3.114 -8.006 -6.617 1.00 94.12 213 ILE A O 1
ATOM 1678 N N . GLY A 1 214 ? 5.214 -8.423 -5.966 1.00 94.31 214 GLY A N 1
ATOM 1679 C CA . GLY A 1 214 ? 5.574 -9.224 -7.134 1.00 94.31 214 GLY A CA 1
ATOM 1680 C C . GLY A 1 214 ? 4.786 -10.533 -7.237 1.00 94.31 214 GLY A C 1
ATOM 1681 O O . GLY A 1 214 ? 4.352 -10.922 -8.322 1.00 94.31 214 GLY A O 1
ATOM 1682 N N . GLU A 1 215 ? 4.539 -11.210 -6.113 1.00 94.00 215 GLU A N 1
ATOM 1683 C CA . GLU A 1 215 ? 3.632 -12.363 -6.032 1.00 94.00 215 GLU A CA 1
ATOM 1684 C C . GLU A 1 215 ? 2.208 -12.006 -6.448 1.00 94.00 215 GLU A C 1
ATOM 1686 O O . GLU A 1 215 ? 1.605 -12.726 -7.244 1.00 94.00 215 GLU A O 1
ATOM 1691 N N . MET A 1 216 ? 1.689 -10.878 -5.963 1.00 94.56 216 MET A N 1
ATOM 1692 C CA . MET A 1 216 ? 0.356 -10.403 -6.318 1.00 94.56 216 MET A CA 1
ATOM 1693 C C . MET A 1 216 ? 0.268 -10.004 -7.796 1.00 94.56 216 MET A C 1
ATOM 1695 O O . MET A 1 216 ? -0.639 -10.436 -8.506 1.00 94.56 216 MET A O 1
ATOM 1699 N N . ARG A 1 217 ? 1.238 -9.225 -8.290 1.00 93.88 217 ARG A N 1
ATOM 1700 C CA . ARG A 1 217 ? 1.287 -8.724 -9.670 1.00 93.88 217 ARG A CA 1
ATOM 1701 C C . ARG A 1 217 ? 1.300 -9.855 -10.698 1.00 93.88 217 ARG A C 1
ATOM 1703 O O . ARG A 1 217 ? 0.639 -9.725 -11.728 1.00 93.88 217 ARG A O 1
ATOM 1710 N N . ARG A 1 218 ? 1.986 -10.968 -10.401 1.00 92.88 218 ARG A N 1
ATOM 1711 C CA . ARG A 1 218 ? 2.058 -12.170 -11.259 1.00 92.88 218 ARG A CA 1
ATOM 1712 C C . ARG A 1 218 ? 0.727 -12.904 -11.430 1.00 92.88 218 ARG A C 1
ATOM 1714 O O . ARG A 1 218 ? 0.594 -13.685 -12.368 1.00 92.88 218 ARG A O 1
ATOM 1721 N N . LYS A 1 219 ? -0.255 -12.670 -10.555 1.00 93.00 219 LYS A N 1
ATOM 1722 C CA . LYS A 1 219 ? -1.611 -13.241 -10.682 1.00 93.00 219 LYS A CA 1
ATOM 1723 C C . LYS A 1 219 ? -2.449 -12.521 -11.737 1.00 93.00 219 LYS A C 1
ATOM 1725 O O . LYS A 1 219 ? -3.482 -13.031 -12.176 1.00 93.00 219 LYS A O 1
ATOM 1730 N N . PHE A 1 220 ? -2.002 -11.345 -12.164 1.00 92.06 220 PHE A N 1
ATOM 1731 C CA . PHE A 1 220 ? -2.593 -10.604 -13.264 1.00 92.06 220 PHE A CA 1
ATOM 1732 C C . PHE A 1 220 ? -1.850 -10.871 -14.573 1.00 92.06 220 PHE A C 1
ATOM 1734 O O . PHE A 1 220 ? -0.680 -11.247 -14.588 1.00 92.06 220 PHE A O 1
ATOM 1741 N N . GLY A 1 221 ? -2.551 -10.669 -15.691 1.00 85.50 221 GLY A N 1
ATOM 1742 C CA . GLY A 1 221 ? -1.933 -10.703 -17.013 1.00 85.50 221 GLY A CA 1
ATOM 1743 C C . GLY A 1 221 ? -0.958 -9.539 -17.213 1.00 85.50 221 GLY A C 1
ATOM 1744 O O . GLY A 1 221 ? -0.824 -8.657 -16.361 1.00 85.50 221 GLY A O 1
ATOM 1745 N N . ARG A 1 222 ? -0.276 -9.531 -18.361 1.00 76.25 222 ARG A N 1
ATOM 1746 C CA . ARG A 1 222 ? 0.598 -8.411 -18.741 1.00 76.25 222 ARG A CA 1
ATOM 1747 C C . ARG A 1 222 ? -0.207 -7.133 -18.968 1.00 76.25 222 ARG A C 1
ATOM 1749 O O . ARG A 1 222 ? 0.170 -6.095 -18.437 1.00 76.25 222 ARG A O 1
ATOM 1756 N N . ASP A 1 223 ? -1.343 -7.249 -19.647 1.00 78.19 223 ASP A N 1
ATOM 1757 C CA . ASP A 1 223 ? -2.183 -6.114 -20.022 1.00 78.19 223 ASP A CA 1
ATOM 1758 C C . ASP A 1 223 ? -3.279 -5.834 -18.981 1.00 78.19 223 ASP A C 1
ATOM 1760 O O . ASP A 1 223 ? -3.849 -6.755 -18.388 1.00 78.19 223 ASP A O 1
ATOM 1764 N N . SER A 1 224 ? -3.586 -4.548 -18.775 1.00 80.69 224 SER A N 1
ATOM 1765 C CA . SER A 1 224 ? -4.704 -4.060 -17.946 1.00 80.69 224 SER A CA 1
ATOM 1766 C C . SER A 1 224 ? -4.717 -4.570 -16.494 1.00 80.69 224 SER A C 1
ATOM 1768 O O . SER A 1 224 ? -5.778 -4.833 -15.924 1.00 80.69 224 SER A O 1
ATOM 1770 N N . SER A 1 225 ? -3.540 -4.706 -15.877 1.00 91.50 225 SER A N 1
ATOM 1771 C CA . SER A 1 225 ? -3.432 -5.040 -14.454 1.00 91.50 225 SER A CA 1
ATOM 1772 C C . SER A 1 225 ? -3.926 -3.879 -13.572 1.00 91.50 225 SER A C 1
ATOM 1774 O O . SER A 1 225 ? -3.507 -2.736 -13.788 1.00 91.50 225 SER A O 1
ATOM 1776 N N . PRO A 1 226 ? -4.754 -4.148 -12.540 1.00 94.25 226 PRO A N 1
ATOM 1777 C CA . PRO A 1 226 ? -5.158 -3.145 -11.552 1.00 94.25 226 PRO A CA 1
ATOM 1778 C C . PRO A 1 226 ? -4.016 -2.788 -10.588 1.00 94.25 226 PRO A C 1
ATOM 1780 O O . PRO A 1 226 ? -4.194 -1.939 -9.728 1.00 94.25 226 PRO A O 1
ATOM 1783 N N . LEU A 1 227 ? -2.861 -3.444 -10.699 1.00 94.88 227 LEU A N 1
ATOM 1784 C CA . LEU A 1 227 ? -1.637 -3.155 -9.962 1.00 94.88 227 LEU A CA 1
ATOM 1785 C C . LEU A 1 227 ? -0.524 -2.882 -10.976 1.00 94.88 227 LEU A C 1
ATOM 1787 O O . LEU A 1 227 ? -0.249 -3.750 -11.804 1.00 94.88 227 LEU A O 1
ATOM 1791 N N . CYS A 1 228 ? 0.095 -1.708 -10.898 1.00 94.56 228 CYS A N 1
ATOM 1792 C CA . CYS A 1 228 ? 1.204 -1.289 -11.746 1.00 94.56 228 CYS A CA 1
ATOM 1793 C C . CYS A 1 228 ? 2.405 -0.878 -10.888 1.00 94.56 228 CYS A C 1
ATOM 1795 O O . CYS A 1 228 ? 2.268 -0.112 -9.924 1.00 94.56 228 CYS A O 1
ATOM 1797 N N . THR A 1 229 ? 3.577 -1.406 -11.223 1.00 94.56 229 THR A N 1
ATOM 1798 C CA . THR A 1 229 ? 4.822 -1.158 -10.494 1.00 94.56 229 THR A CA 1
ATOM 1799 C C . THR A 1 229 ? 5.780 -0.328 -11.336 1.00 94.56 229 THR A C 1
ATOM 1801 O O . THR A 1 229 ? 6.044 -0.615 -12.502 1.00 94.56 229 THR A O 1
ATOM 1804 N N . TYR A 1 230 ? 6.329 0.709 -10.717 1.00 93.75 230 TYR A N 1
ATOM 1805 C CA . TYR A 1 230 ? 7.206 1.672 -11.356 1.00 93.75 230 TYR A CA 1
ATOM 1806 C C . TYR A 1 230 ? 8.592 1.633 -10.718 1.00 93.75 230 TYR A C 1
ATOM 1808 O O . TYR A 1 230 ? 8.729 1.434 -9.510 1.00 93.75 230 TYR A O 1
ATOM 1816 N N . LEU A 1 231 ? 9.619 1.882 -11.523 1.00 92.19 231 LEU A N 1
ATOM 1817 C CA . LEU A 1 231 ? 10.969 2.189 -11.065 1.00 92.19 231 LEU A CA 1
ATOM 1818 C C . LEU A 1 231 ? 11.342 3.589 -11.543 1.00 92.19 231 LEU A C 1
ATOM 1820 O O . LEU A 1 231 ? 11.239 3.873 -12.731 1.00 92.19 231 LEU A O 1
ATOM 1824 N N . MET A 1 232 ? 11.843 4.441 -10.655 1.00 89.94 232 MET A N 1
ATOM 1825 C CA . MET A 1 232 ? 12.429 5.730 -11.025 1.00 89.94 232 MET A CA 1
ATOM 1826 C C . MET A 1 232 ? 13.836 5.842 -10.455 1.00 89.94 232 MET A C 1
ATOM 1828 O O . MET A 1 232 ? 14.083 5.504 -9.303 1.00 89.94 232 MET A O 1
ATOM 1832 N N . THR A 1 233 ? 14.786 6.315 -11.252 1.00 85.44 233 THR A N 1
ATOM 1833 C CA . THR A 1 233 ? 16.154 6.551 -10.780 1.00 85.44 233 THR A CA 1
ATOM 1834 C C . THR A 1 233 ? 16.723 7.824 -11.380 1.00 85.44 233 THR A C 1
ATOM 1836 O O . THR A 1 233 ? 16.724 8.014 -12.598 1.00 85.44 233 THR A O 1
ATOM 1839 N N . ALA A 1 234 ? 17.264 8.679 -10.514 1.00 77.00 234 ALA A N 1
ATOM 1840 C CA . ALA A 1 234 ? 18.005 9.865 -10.922 1.00 77.00 234 ALA A CA 1
ATOM 1841 C C . ALA A 1 234 ? 19.399 9.520 -11.484 1.00 77.00 234 ALA A C 1
ATOM 1843 O O . ALA A 1 234 ? 19.964 10.295 -12.260 1.00 77.00 234 ALA A O 1
ATOM 1844 N N . ARG A 1 235 ? 19.952 8.344 -11.134 1.00 70.00 235 ARG A N 1
ATOM 1845 C CA . ARG A 1 235 ? 21.308 7.927 -11.528 1.00 70.00 235 ARG A CA 1
ATOM 1846 C C . ARG A 1 235 ? 21.411 7.615 -13.023 1.00 70.00 235 ARG A C 1
ATOM 1848 O O . ARG A 1 235 ? 20.561 6.945 -13.601 1.00 70.00 235 ARG A O 1
ATOM 1855 N N . SER A 1 236 ? 22.501 8.082 -13.628 1.00 60.69 236 SER A N 1
ATOM 1856 C CA . SER A 1 236 ? 22.671 8.244 -15.077 1.00 60.69 236 SER A CA 1
ATOM 1857 C C . SER A 1 236 ? 23.492 7.162 -15.784 1.00 60.69 236 SER A C 1
ATOM 1859 O O . SER A 1 236 ? 23.735 7.286 -16.982 1.00 60.69 236 SER A O 1
ATOM 1861 N N . ASN A 1 237 ? 23.933 6.099 -15.102 1.00 69.44 237 ASN A N 1
ATOM 1862 C CA . ASN A 1 237 ? 24.747 5.067 -15.751 1.00 69.44 237 ASN A CA 1
ATOM 1863 C C . ASN A 1 237 ? 23.972 3.749 -15.973 1.00 69.44 237 ASN A C 1
ATOM 1865 O O . ASN A 1 237 ? 23.150 3.312 -15.158 1.00 69.44 237 ASN A O 1
ATOM 1869 N N . LYS A 1 238 ? 24.224 3.125 -17.131 1.00 72.44 238 LYS A N 1
ATOM 1870 C CA . LYS A 1 238 ? 23.536 1.912 -17.608 1.00 72.44 238 LYS A CA 1
ATOM 1871 C C . LYS A 1 238 ? 23.762 0.708 -16.686 1.00 72.44 238 LYS A C 1
ATOM 1873 O O . LYS A 1 238 ? 22.879 -0.134 -16.541 1.00 72.44 238 LYS A O 1
ATOM 1878 N N . GLU A 1 239 ? 24.925 0.635 -16.044 1.00 74.88 239 GLU A N 1
ATOM 1879 C CA . GLU A 1 239 ? 25.284 -0.460 -15.139 1.00 74.88 239 GLU A CA 1
ATOM 1880 C C . GLU A 1 239 ? 24.492 -0.417 -13.828 1.00 74.88 239 GLU A C 1
ATOM 1882 O O . GLU A 1 239 ? 23.943 -1.432 -13.407 1.00 74.88 239 GLU A O 1
ATOM 1887 N N . VAL A 1 240 ? 24.380 0.759 -13.207 1.00 74.75 240 VAL A N 1
ATOM 1888 C CA . VAL A 1 240 ? 23.562 1.015 -12.011 1.00 74.75 240 VAL A CA 1
ATOM 1889 C C . VAL A 1 240 ? 22.104 0.730 -12.329 1.00 74.75 240 VAL A C 1
ATOM 1891 O O . VAL A 1 240 ? 21.472 -0.052 -11.628 1.00 74.75 240 VAL A O 1
ATOM 1894 N N . SER A 1 241 ? 21.608 1.262 -13.445 1.00 76.69 241 SER A N 1
ATOM 1895 C CA . SER A 1 241 ? 20.245 1.028 -13.932 1.00 76.69 241 SER A CA 1
ATOM 1896 C C . SER A 1 241 ? 19.917 -0.466 -14.060 1.00 76.69 241 SER A C 1
ATOM 1898 O O . SER A 1 241 ? 18.893 -0.937 -13.564 1.00 76.69 241 SER A O 1
ATOM 1900 N N . SER A 1 242 ? 20.831 -1.244 -14.651 1.00 82.62 242 SER A N 1
ATOM 1901 C CA . SER A 1 242 ? 20.694 -2.700 -14.761 1.00 82.62 242 SER A CA 1
ATOM 1902 C C . SER A 1 242 ? 20.733 -3.399 -13.399 1.00 82.62 242 SER A C 1
ATOM 1904 O O . SER A 1 242 ? 19.975 -4.343 -13.181 1.00 82.62 242 SER A O 1
ATOM 1906 N N . LYS A 1 243 ? 21.589 -2.952 -12.471 1.00 85.00 243 LYS A N 1
ATOM 1907 C CA . LYS A 1 243 ? 21.688 -3.522 -11.117 1.00 85.00 243 LYS A CA 1
ATOM 1908 C C . LYS A 1 243 ? 20.419 -3.298 -10.297 1.00 85.00 243 LYS A C 1
ATOM 1910 O O . LYS A 1 243 ? 20.021 -4.210 -9.574 1.00 85.00 243 LYS A O 1
ATOM 1915 N N . VAL A 1 244 ? 19.769 -2.1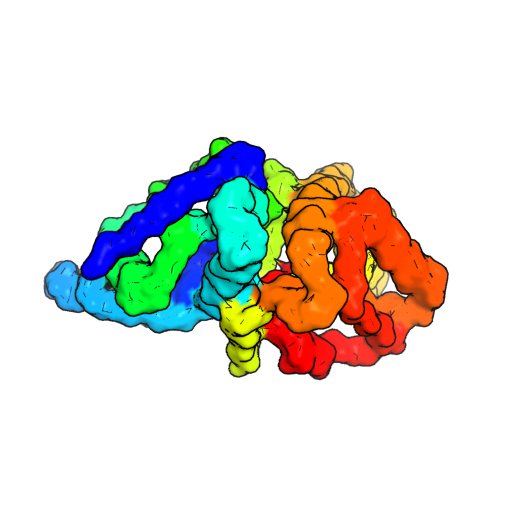36 -10.418 1.00 85.94 244 VAL A N 1
ATOM 1916 C CA . VAL A 1 244 ? 18.486 -1.864 -9.741 1.00 85.94 244 VAL A CA 1
ATOM 1917 C C . VAL A 1 244 ? 17.430 -2.866 -10.204 1.00 85.94 244 VAL A C 1
ATOM 1919 O O . VAL A 1 244 ? 16.837 -3.565 -9.384 1.00 85.94 244 VAL A O 1
ATOM 1922 N N . ILE A 1 245 ? 17.247 -2.993 -11.524 1.00 88.06 245 ILE A N 1
ATOM 1923 C CA . ILE A 1 245 ? 16.265 -3.919 -12.108 1.00 88.06 245 ILE A CA 1
ATOM 1924 C C . ILE A 1 245 ? 16.569 -5.362 -11.692 1.00 88.06 245 ILE A C 1
ATOM 1926 O O . ILE A 1 245 ? 15.666 -6.098 -11.302 1.00 88.06 245 ILE A O 1
ATOM 1930 N N . GLN A 1 246 ? 17.838 -5.778 -11.758 1.00 88.88 246 GLN A N 1
ATOM 1931 C CA . GLN A 1 246 ? 18.246 -7.121 -11.339 1.00 88.88 246 GLN A CA 1
ATOM 1932 C C . GLN A 1 246 ? 17.988 -7.364 -9.850 1.00 88.88 246 GLN A C 1
ATOM 1934 O O . GLN A 1 246 ? 17.596 -8.469 -9.485 1.00 88.88 246 GLN A O 1
ATOM 1939 N N . SER A 1 247 ? 18.165 -6.346 -9.004 1.00 90.06 247 SER A N 1
ATOM 1940 C CA . SER A 1 247 ? 17.888 -6.437 -7.568 1.00 90.06 247 SER A CA 1
ATOM 1941 C C . SER A 1 247 ? 16.398 -6.632 -7.302 1.00 90.06 247 SER A C 1
ATOM 1943 O O . SER A 1 247 ? 16.041 -7.590 -6.624 1.00 90.06 247 SER A O 1
ATOM 1945 N N . LEU A 1 248 ? 15.531 -5.806 -7.903 1.00 91.06 248 LEU A N 1
ATOM 1946 C CA . LEU A 1 248 ? 14.073 -5.948 -7.784 1.00 91.06 248 LEU A CA 1
ATOM 1947 C C . LEU A 1 248 ? 13.592 -7.305 -8.311 1.00 91.06 248 LEU A C 1
ATOM 1949 O O . LEU A 1 248 ? 12.847 -8.007 -7.626 1.00 91.06 248 LEU A O 1
ATOM 1953 N N . ARG A 1 249 ? 14.111 -7.744 -9.465 1.00 92.62 249 ARG A N 1
ATOM 1954 C CA . ARG A 1 249 ? 13.814 -9.076 -10.009 1.00 92.62 249 ARG A CA 1
ATOM 1955 C C . ARG A 1 249 ? 14.272 -10.185 -9.065 1.00 92.62 249 ARG A C 1
ATOM 1957 O O . ARG A 1 249 ? 13.539 -11.145 -8.851 1.00 92.62 249 ARG A O 1
ATOM 1964 N N . GLY A 1 250 ? 15.457 -10.048 -8.472 1.00 92.06 250 GLY A N 1
ATOM 1965 C CA . GLY A 1 250 ? 15.974 -10.972 -7.462 1.00 92.06 250 GLY A CA 1
ATOM 1966 C C . GLY A 1 250 ? 15.147 -10.995 -6.172 1.00 92.06 250 GLY A C 1
ATOM 1967 O O . GLY A 1 250 ? 15.224 -11.962 -5.417 1.00 92.06 250 GLY A O 1
ATOM 1968 N N . TRP A 1 251 ? 14.347 -9.959 -5.912 1.00 92.69 251 TRP A N 1
ATOM 1969 C CA . TRP A 1 251 ? 13.371 -9.914 -4.818 1.00 92.69 251 TRP A CA 1
ATOM 1970 C C . TRP A 1 251 ? 12.000 -10.474 -5.217 1.00 92.69 251 TRP A C 1
ATOM 1972 O O . TRP A 1 251 ? 11.137 -10.612 -4.360 1.00 92.69 251 TRP A O 1
ATOM 1982 N N . GLY A 1 252 ? 11.808 -10.839 -6.487 1.00 92.88 252 GLY A N 1
ATOM 1983 C CA . GLY A 1 252 ? 10.550 -11.365 -7.014 1.00 92.88 252 GLY A CA 1
ATOM 1984 C C . GLY A 1 252 ? 9.627 -10.308 -7.621 1.00 92.88 252 GLY A C 1
ATOM 1985 O O . GLY A 1 252 ? 8.500 -10.646 -7.981 1.00 92.88 252 GLY A O 1
ATOM 1986 N N . LEU A 1 253 ? 10.092 -9.062 -7.763 1.00 93.75 253 LEU A N 1
ATOM 1987 C CA . LEU A 1 253 ? 9.346 -7.966 -8.373 1.00 93.75 253 LEU A CA 1
ATOM 1988 C C . LEU A 1 253 ? 9.811 -7.719 -9.812 1.00 93.75 253 LEU A C 1
ATOM 1990 O O . LEU A 1 253 ? 10.928 -7.258 -10.053 1.00 93.75 253 LEU A O 1
ATOM 1994 N N . GLU A 1 254 ? 8.929 -7.976 -10.773 1.00 92.62 254 GLU A N 1
ATOM 1995 C CA . GLU A 1 254 ? 9.077 -7.445 -12.127 1.00 92.62 254 GLU A CA 1
ATOM 1996 C C . GLU A 1 254 ? 8.399 -6.075 -12.196 1.00 92.62 254 GLU A C 1
ATOM 1998 O O . GLU A 1 254 ? 7.261 -5.912 -11.753 1.00 92.62 254 GLU A O 1
ATOM 2003 N N . VAL A 1 255 ? 9.137 -5.083 -12.691 1.00 92.06 255 VAL A N 1
ATOM 2004 C CA . VAL A 1 255 ? 8.659 -3.705 -12.823 1.00 92.06 255 VAL A CA 1
ATOM 2005 C C . VAL A 1 255 ? 7.949 -3.551 -14.164 1.00 92.06 255 VAL A C 1
ATOM 2007 O O . VAL A 1 255 ? 8.509 -3.957 -15.184 1.00 92.06 255 VAL A O 1
ATOM 2010 N N . ASP A 1 256 ? 6.756 -2.958 -14.160 1.00 93.06 256 ASP A N 1
ATOM 2011 C CA . ASP A 1 256 ? 5.978 -2.695 -15.375 1.00 93.06 256 ASP A CA 1
ATOM 2012 C C . ASP A 1 256 ? 6.586 -1.547 -16.198 1.00 93.06 256 ASP A C 1
ATOM 2014 O O . ASP A 1 256 ? 6.774 -1.675 -17.409 1.00 93.06 256 ASP A O 1
ATOM 2018 N N . GLU A 1 257 ? 6.958 -0.444 -15.541 1.00 92.56 257 GLU A N 1
ATOM 2019 C CA . GLU A 1 257 ? 7.522 0.745 -16.191 1.00 92.56 257 GLU A CA 1
ATOM 2020 C C . GLU A 1 257 ? 8.758 1.282 -15.451 1.00 92.56 257 GLU A C 1
ATOM 2022 O O . GLU A 1 257 ? 8.778 1.381 -14.225 1.00 92.56 257 GLU A O 1
ATOM 2027 N N . ALA A 1 258 ? 9.804 1.673 -16.185 1.00 91.50 258 ALA A N 1
ATOM 2028 C CA . ALA A 1 258 ? 11.044 2.184 -15.600 1.00 91.50 258 ALA A CA 1
ATOM 2029 C C . ALA A 1 258 ? 11.478 3.522 -16.221 1.00 91.50 258 ALA A C 1
ATOM 2031 O O . ALA A 1 258 ? 11.614 3.641 -17.438 1.00 91.50 258 ALA A O 1
ATOM 2032 N N . PHE A 1 259 ? 11.761 4.502 -15.363 1.00 90.19 259 PHE A N 1
ATOM 2033 C CA . PHE A 1 259 ? 12.144 5.869 -15.700 1.00 90.19 259 PHE A CA 1
ATOM 2034 C C . PHE A 1 259 ? 13.575 6.151 -15.232 1.00 90.19 259 PHE A C 1
ATOM 2036 O O . PHE A 1 259 ? 13.865 6.233 -14.036 1.00 90.19 259 PHE A O 1
ATOM 2043 N N . PHE A 1 260 ? 14.481 6.327 -16.192 1.00 88.69 260 PHE A N 1
ATOM 2044 C CA . PHE A 1 260 ? 15.877 6.694 -15.952 1.00 88.69 260 PHE A CA 1
ATOM 2045 C C . PHE A 1 260 ? 16.045 8.176 -16.264 1.00 88.69 260 PHE A C 1
ATOM 2047 O O . PHE A 1 260 ? 16.066 8.561 -17.431 1.00 88.69 260 PHE A O 1
ATOM 2054 N N . LEU A 1 261 ? 16.118 9.014 -15.230 1.00 85.19 261 LEU A N 1
ATOM 2055 C CA . LEU A 1 261 ? 16.018 10.465 -15.397 1.00 85.19 261 LEU A CA 1
ATOM 2056 C C . LEU A 1 261 ? 17.325 11.111 -15.847 1.00 85.19 261 LEU A C 1
ATOM 2058 O O . LEU A 1 261 ? 17.292 12.170 -16.461 1.00 85.19 261 LEU A O 1
ATOM 2062 N N . VAL A 1 262 ? 18.477 10.497 -15.556 1.00 83.31 262 VAL A N 1
ATOM 2063 C CA . VAL A 1 262 ? 19.797 11.006 -15.979 1.00 83.31 262 VAL A CA 1
ATOM 2064 C C . VAL A 1 262 ? 19.988 12.490 -15.585 1.00 83.31 262 VAL A C 1
ATOM 2066 O O . VAL A 1 262 ? 20.492 13.298 -16.359 1.00 83.31 262 VAL A O 1
ATOM 2069 N N . GLY A 1 263 ? 19.548 12.867 -14.379 1.00 77.31 263 GLY A N 1
ATOM 2070 C CA . GLY A 1 263 ? 19.585 14.251 -13.883 1.00 77.31 263 GLY A CA 1
ATOM 2071 C C . GLY A 1 263 ? 18.378 15.134 -14.240 1.00 77.31 263 GLY A C 1
ATOM 2072 O O . GLY A 1 263 ? 18.339 16.287 -13.815 1.00 77.31 263 GLY A O 1
ATOM 2073 N N . ALA A 1 264 ? 17.386 14.627 -14.978 1.00 83.94 264 ALA A N 1
ATOM 2074 C CA . ALA A 1 264 ? 16.108 15.314 -15.171 1.00 83.94 264 ALA A CA 1
ATOM 2075 C C . ALA A 1 264 ? 15.309 15.409 -13.851 1.00 83.94 264 ALA A C 1
ATOM 2077 O O . ALA A 1 264 ? 15.464 14.553 -12.975 1.00 83.94 264 ALA A O 1
ATOM 2078 N N . PRO A 1 265 ? 14.442 16.428 -13.689 1.00 84.81 265 PRO A N 1
ATOM 2079 C CA . PRO A 1 265 ? 13.631 16.576 -12.485 1.00 84.81 265 PRO A CA 1
ATOM 2080 C C . PRO A 1 265 ? 12.632 15.419 -12.321 1.00 84.81 265 PRO A C 1
ATOM 2082 O O . PRO A 1 265 ? 11.967 15.020 -13.275 1.00 84.81 265 PRO A O 1
ATOM 2085 N N . GLU A 1 266 ? 12.478 14.930 -11.089 1.00 85.81 266 GLU A N 1
ATOM 2086 C CA . GLU A 1 266 ? 11.524 13.864 -10.734 1.00 85.81 266 GLU A CA 1
ATOM 2087 C C . GLU A 1 266 ? 10.063 14.334 -10.801 1.00 85.81 266 GLU A C 1
ATOM 2089 O O . GLU A 1 266 ? 9.176 13.568 -11.166 1.00 85.81 266 GLU A O 1
ATOM 2094 N N . GLY A 1 267 ? 9.810 15.609 -10.486 1.00 87.56 267 GLY A N 1
ATOM 2095 C CA . GLY A 1 267 ? 8.464 16.180 -10.348 1.00 87.56 267 GLY A CA 1
ATOM 2096 C C . GLY A 1 267 ? 7.527 15.926 -11.539 1.00 87.56 267 GLY A C 1
ATOM 2097 O O . GLY A 1 267 ? 6.430 15.415 -11.319 1.00 87.56 267 GLY A O 1
ATOM 2098 N N . PRO A 1 268 ? 7.927 16.217 -12.793 1.00 88.56 268 PRO A N 1
ATOM 2099 C CA . PRO A 1 268 ? 7.092 15.947 -13.964 1.00 88.56 268 PRO A CA 1
ATOM 2100 C C . PRO A 1 268 ? 6.720 14.469 -14.128 1.00 88.56 268 PRO A C 1
ATOM 2102 O O . PRO A 1 268 ? 5.584 14.156 -14.475 1.00 88.56 268 PRO A O 1
ATOM 2105 N N . ILE A 1 269 ? 7.654 13.560 -13.833 1.00 88.88 269 ILE A N 1
ATOM 2106 C CA . ILE A 1 269 ? 7.410 12.115 -13.904 1.00 88.88 269 ILE A CA 1
ATOM 2107 C C . ILE A 1 269 ? 6.484 11.668 -12.772 1.00 88.88 269 ILE A C 1
ATOM 2109 O O . ILE A 1 269 ? 5.528 10.938 -13.018 1.00 88.88 269 ILE A O 1
ATOM 2113 N N . LEU A 1 270 ? 6.686 12.162 -11.549 1.00 87.94 270 LEU A N 1
ATOM 2114 C CA . LEU A 1 270 ? 5.779 11.900 -10.429 1.00 87.94 270 LEU A CA 1
ATOM 2115 C C . LEU A 1 270 ? 4.358 12.410 -10.705 1.00 87.94 270 LEU A C 1
ATOM 2117 O O . LEU A 1 270 ? 3.398 11.711 -10.392 1.00 87.94 270 LEU A O 1
ATOM 2121 N N . ALA A 1 271 ? 4.212 13.576 -11.339 1.00 87.25 271 ALA A N 1
ATOM 2122 C CA . ALA A 1 271 ? 2.916 14.138 -11.722 1.00 87.25 271 ALA A CA 1
ATOM 2123 C C . ALA A 1 271 ? 2.208 13.332 -12.825 1.00 87.25 271 ALA A C 1
ATOM 2125 O O . ALA A 1 271 ? 0.978 13.327 -12.884 1.00 87.25 271 ALA A O 1
ATOM 2126 N N . GLN A 1 272 ? 2.974 12.646 -13.680 1.00 89.00 272 GLN A N 1
ATOM 2127 C CA . GLN A 1 272 ? 2.453 11.732 -14.696 1.00 89.00 272 GLN A CA 1
ATOM 2128 C C . GLN A 1 272 ? 2.053 10.377 -14.092 1.00 89.00 272 GLN A C 1
ATOM 2130 O O . GLN A 1 272 ? 0.975 9.864 -14.390 1.00 89.00 272 GLN A O 1
ATOM 2135 N N . ILE A 1 273 ? 2.912 9.794 -13.249 1.00 90.12 273 ILE A N 1
ATOM 2136 C CA . ILE A 1 273 ? 2.686 8.474 -12.642 1.00 90.12 273 ILE A CA 1
ATOM 2137 C C . ILE A 1 273 ? 1.590 8.544 -11.577 1.00 90.12 273 ILE A C 1
ATOM 2139 O O . ILE A 1 273 ? 0.758 7.643 -11.514 1.00 90.12 273 ILE A O 1
ATOM 2143 N N . GLN A 1 274 ? 1.576 9.590 -10.747 1.00 90.38 274 GLN A N 1
ATOM 2144 C CA . GLN A 1 274 ? 0.665 9.745 -9.603 1.00 90.38 274 GLN A CA 1
ATOM 2145 C C . GLN A 1 274 ? 0.667 8.494 -8.705 1.00 90.38 274 GLN A C 1
ATOM 2147 O O . GLN A 1 274 ? -0.350 7.801 -8.579 1.00 90.38 274 GLN A O 1
ATOM 2152 N N . PRO A 1 275 ? 1.835 8.120 -8.146 1.00 90.56 275 PRO A N 1
ATOM 2153 C CA . PRO A 1 275 ? 1.953 6.903 -7.362 1.00 90.56 275 PRO A CA 1
ATOM 2154 C C . PRO A 1 275 ? 1.178 7.033 -6.051 1.00 90.56 275 PRO A C 1
ATOM 2156 O O . PRO A 1 275 ? 1.193 8.077 -5.398 1.00 90.56 275 PRO A O 1
ATOM 2159 N N . HIS A 1 276 ? 0.555 5.933 -5.641 1.00 90.31 276 HIS A N 1
ATOM 2160 C CA . HIS A 1 276 ? -0.105 5.815 -4.344 1.00 90.31 276 HIS A CA 1
ATOM 2161 C C . HIS A 1 276 ? 0.906 5.614 -3.220 1.00 90.31 276 HIS A C 1
ATOM 2163 O O . HIS A 1 276 ? 0.725 6.105 -2.109 1.00 90.31 276 HIS A O 1
ATOM 2169 N N . ILE A 1 277 ? 1.962 4.860 -3.524 1.00 86.56 277 ILE A N 1
ATOM 2170 C CA . ILE A 1 277 ? 3.080 4.584 -2.631 1.00 86.56 277 ILE A CA 1
ATOM 2171 C C . ILE A 1 277 ? 4.351 4.947 -3.388 1.00 86.56 277 ILE A C 1
ATOM 2173 O O . ILE A 1 277 ? 4.567 4.464 -4.501 1.00 86.56 277 ILE A O 1
ATOM 2177 N N . LEU A 1 278 ? 5.172 5.785 -2.765 1.00 83.50 278 LEU A N 1
ATOM 2178 C CA . LEU A 1 278 ? 6.544 6.062 -3.166 1.00 83.50 278 LEU A CA 1
ATOM 2179 C C . LEU A 1 278 ? 7.451 5.451 -2.098 1.00 83.50 278 LEU A C 1
ATOM 2181 O O . LEU A 1 278 ? 7.322 5.812 -0.926 1.00 83.50 278 LEU A O 1
ATOM 2185 N N . TYR A 1 279 ? 8.299 4.511 -2.506 1.00 70.75 279 TYR A N 1
ATOM 2186 C CA . TYR A 1 279 ? 9.247 3.813 -1.643 1.00 70.75 279 TYR A CA 1
ATOM 2187 C C . TYR A 1 279 ? 10.676 4.120 -2.067 1.00 70.75 279 TYR A C 1
ATOM 2189 O O . TYR A 1 279 ? 10.964 3.997 -3.283 1.00 70.75 279 TYR A O 1
#

pLDDT: mean 78.47, std 18.03, range [27.38, 95.94]

Foldseek 3Di:
DDPPLDPADLVQEQEEEEELCQQFPCPVVVVVVVPDDDPDCLPPLLPDATHGHLLNLVQLLQVLLQVVLCVLPVPDRHGHAYAYEYEPDPSVVSNSVVNCVVVVGSHPYYHYHPDPCVLVVCVVSVHLEYEYCDPVNQVSNLLVLHHYAHGDDDPDRDHSQAAEAEEELCLLPDQQPPPQPDDPDRDPDDDDPSVNVSSVSNNVSVLQSLQSLLVSQVSDDLPPNSYAYEYEYQDADPVSVVVSQVSSVVSNHHHSYYHHQPNPDCVVVCNVRVHSHYD

InterPro domains:
  IPR010394 5-nucleotidase [PF06189] (8-278)
  IPR010394 5-nucleotidase [PTHR31367] (7-279)

Radius of gyration: 19.92 Å; chains: 1; bounding box: 60×46×47 Å

Organism: Lepisosteus oculatus (NCBI:txid7918)

Secondary structure (DSSP, 8-state):
---------TTTSEEEEEEHHHHEE-HHHHHHHHH---TTGGGTGGGSPPEE-TTHHHHHHHHHHHHHHHHH-TT----EEEEEEEE--HHHHHHHHHHHHHTT----EEEEESSTTHHHHHHHTT-SEEEES-HHHHHHHHHTT--EEEPPPPSSPPPSSSEEEEEEHHHHH--SS-TT-S-SS-------HHHHHHHHHHHHHHHHHHHHHHHHHTTS-SSS-SEEEEEEE----HHHHHHHHHHHHHTT---SEEEE-TT--HHHHHHHH--SEE-

Sequence (279 aa):
EDVVYLQKDYNRAIVIAVSSDAIFNLEEEQKLSAEESKRETEKQLGTELLKPGTAFPFIKAAEMVNRKLLEKNPDETHLFDVILVSDNRPQIRTQLVNSAKHYGLDISRFCFFRNDDFVDHLQSNNVKLFLSTDKTNVCKTLKKGIPAALLFRQDAQAPTDQLRILFTGDDVLSNSAELGLRGGELAEPVDSKKELQNATAAKGAMKEFAGLIGEMRRKFGRDSSPLCTYLMTARSNKEVSSKVIQSLRGWGLEVDEAFFLVGAPEGPILAQIQPHILY